Protein AF-A0A9D6CVP5-F1 (afdb_monomer)

Mean predicted aligned error: 8.46 Å

Radius of gyration: 24.91 Å; Cα contacts (8 Å, |Δi|>4): 293; chains: 1; bounding box: 78×54×78 Å

Foldseek 3Di:
DDDDDDDPAPFDQDPVSDTDHDPVVVVLVVVVVVVVVVLVVQPPPPPDDDLVSQQVSLVVQLVVLVVVCVVCVLDLVSLLSNLQSLLSHQDDDPVSLVVSLVSNVVNLVDPPVDDDPFDVLLSNLSNCLSHLHPLVSSLVSLVVRLVVVLVVLVVVCVVPVDDCVPPSVLVNLVSQLSSLVSQLSSCVSVLVLVSNVVSLVSNVVSQDDCPDDDPVVNLVNLVSLLVSLLSVLVSCVSVVVLVSSLVSLVVSLLSPPPPPDPDPPVVNVVSLVVSLVSCVVVVDDPLVSVQVVCVSVVHDRDPPPPPPPPPPDD

Nearest PDB structures (foldseek):
  7v6q-assembly2_H  TM=5.396E-01  e=4.593E-02  Homo sapiens
  7v6q-assembly1_D  TM=5.389E-01  e=2.031E-01  Homo sapiens
  8ffv-assembly1_D  TM=7.186E-01  e=2.897E+00  Homo sapiens
  6gkf-assembly4_H  TM=3.635E-01  e=7.845E-01  Homo sapiens
  8ffw-assembly1_D  TM=2.337E-01  e=2.211E+00  Homo sapiens

Sequence (314 aa):
MAGCWVALFAWGPSASGQVRPSAAVLAELEQFEAERGRFRRLLPGEEGVTAEKLEAYQQALAEASAAWVARWPRQEFAWRARLEALAGVGRADPTAVREAVDRAEAIAAVPSGLYFPENLSFLEARALLRHGLDLDRVGRLAEDGLQAELQRLDRVEQTRGGDPSGELGERRRRLRWRAALLQADAAEASGDVPSWLAALRELEGAAPPAGRQDRGTAAAYASAQLELHSRRARALRAQGETDAALEEYRTAVRLRPAFGGKLEPPRNQALLAEARSAWLSTGRSAEDWEAWVAVQRGYPIPAMTSVPMTAAAR

pLDDT: mean 82.39, std 17.09, range [28.38, 98.0]

Secondary structure (DSSP, 8-state):
----S--SS--PPPTTS-----HHHHHHHHHHHHHHHHHHTTSPPSTT--HHHHHHHHHHHHHHHHHHHHH-TT-HHHHHHHHHHHHHSSS--HHHHHHHHHHHHHHHTS------SS-HHHHHHHHHHHTT--HHHHHHHHHHHHHHHHHHHHHHHHHHT--TTSHHHHHHHHHHHHHHHHHHHHHHHHT-HHHHHHHHHHHHHHSPPSSS--HHHHHHHHHHHHHHHHHHHHHHHHTT-HHHHHHHHHHHHHTS--S-S---HHHHHHHHHHHHHHHHHTT--HHHHHHHHHHHTTPPPP------------

Structure (mmCIF, N/CA/C/O backbone):
data_AF-A0A9D6CVP5-F1
#
_entry.id   AF-A0A9D6CVP5-F1
#
loop_
_atom_site.group_PDB
_atom_site.id
_atom_site.type_symbol
_atom_site.label_atom_id
_atom_site.label_alt_id
_atom_site.label_comp_id
_atom_site.label_asym_id
_atom_site.label_entity_id
_atom_site.label_seq_id
_atom_site.pdbx_PDB_ins_code
_atom_site.Cartn_x
_atom_site.Cartn_y
_atom_site.Cartn_z
_atom_site.occupancy
_atom_site.B_iso_or_equiv
_atom_site.auth_seq_id
_atom_site.auth_comp_id
_atom_site.auth_asym_id
_atom_site.auth_atom_id
_atom_site.pdbx_PDB_model_num
ATOM 1 N N . MET A 1 1 ? 9.383 -29.017 -26.812 1.00 37.97 1 MET A N 1
ATOM 2 C CA . MET A 1 1 ? 10.430 -28.804 -25.787 1.00 37.97 1 MET A CA 1
ATOM 3 C C . MET A 1 1 ? 11.793 -28.592 -26.444 1.00 37.97 1 MET A C 1
ATOM 5 O O . MET A 1 1 ? 12.593 -29.511 -26.466 1.00 37.97 1 MET A O 1
ATOM 9 N N . ALA A 1 2 ? 12.025 -27.403 -27.006 1.00 34.19 2 ALA A N 1
ATOM 10 C CA . ALA A 1 2 ? 13.337 -26.815 -27.320 1.00 34.19 2 ALA A CA 1
ATOM 11 C C . ALA A 1 2 ? 13.061 -25.528 -28.110 1.00 34.19 2 ALA A C 1
ATOM 13 O O . ALA A 1 2 ? 12.556 -25.592 -29.226 1.00 34.19 2 ALA A O 1
ATOM 14 N N . GLY A 1 3 ? 13.308 -24.367 -27.508 1.00 28.38 3 GLY A N 1
ATOM 15 C CA . GLY A 1 3 ? 13.033 -23.079 -28.147 1.00 28.38 3 GLY A CA 1
ATOM 16 C C . GLY A 1 3 ? 12.937 -21.947 -27.138 1.00 28.38 3 GLY A C 1
ATOM 17 O O . GLY A 1 3 ? 11.917 -21.278 -27.068 1.00 28.38 3 GLY A O 1
ATOM 18 N N . CYS A 1 4 ? 13.960 -21.784 -26.299 1.00 36.81 4 CYS A N 1
ATOM 19 C CA . CYS A 1 4 ? 14.000 -20.691 -25.332 1.00 36.81 4 CYS A CA 1
ATOM 20 C C . CYS A 1 4 ? 15.444 -20.306 -25.007 1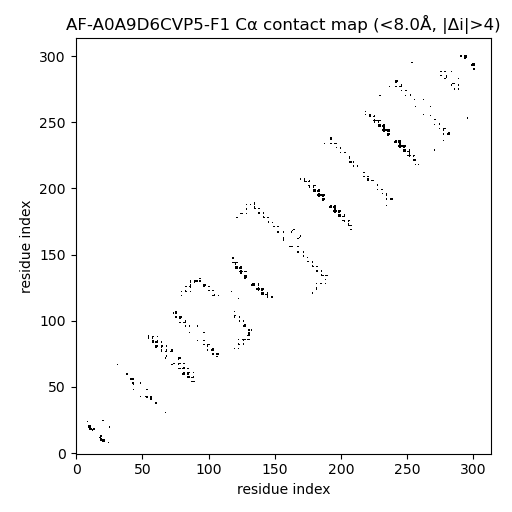.00 36.81 4 CYS A C 1
ATOM 22 O O . CYS A 1 4 ? 15.846 -20.405 -23.861 1.00 36.81 4 CYS A O 1
ATOM 24 N N . TRP A 1 5 ? 16.241 -19.908 -26.003 1.00 33.81 5 TRP A N 1
ATOM 25 C CA . TRP A 1 5 ? 17.551 -19.306 -25.739 1.00 33.81 5 TRP A CA 1
ATOM 26 C C . TRP A 1 5 ? 17.886 -18.230 -26.783 1.00 33.81 5 TRP A C 1
ATOM 28 O O . TRP A 1 5 ? 17.941 -18.500 -27.977 1.00 33.81 5 TRP A O 1
ATOM 38 N N . VAL A 1 6 ? 18.120 -17.015 -26.271 1.00 37.16 6 VAL A N 1
ATOM 39 C CA . VAL A 1 6 ? 18.753 -15.844 -26.911 1.00 37.16 6 VAL A CA 1
ATOM 40 C C . VAL A 1 6 ? 17.935 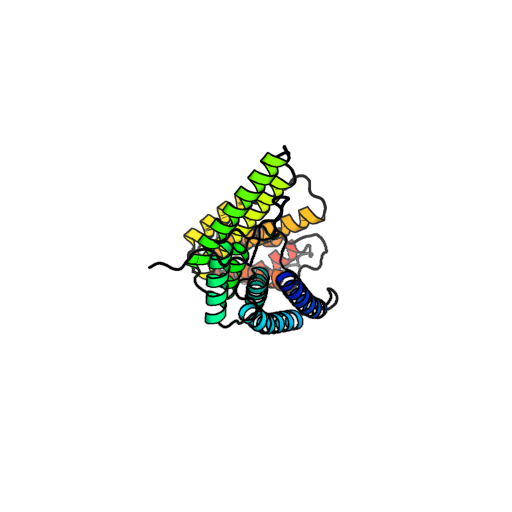-15.100 -27.980 1.00 37.16 6 VAL A C 1
ATOM 42 O O . VAL A 1 6 ? 18.196 -15.164 -29.174 1.00 37.16 6 VAL A O 1
ATOM 45 N N . ALA A 1 7 ? 16.999 -14.271 -27.514 1.00 35.91 7 ALA A N 1
ATOM 46 C CA . ALA A 1 7 ? 16.604 -13.048 -28.218 1.00 35.91 7 ALA A CA 1
ATOM 47 C C . ALA A 1 7 ? 16.354 -11.903 -27.216 1.00 35.91 7 ALA A C 1
ATOM 49 O O . ALA A 1 7 ? 15.351 -11.193 -27.281 1.00 35.91 7 ALA A O 1
ATOM 50 N N . LEU A 1 8 ? 17.277 -11.718 -26.269 1.00 45.75 8 LEU A N 1
ATOM 51 C CA . LEU A 1 8 ? 17.607 -10.357 -25.852 1.00 45.75 8 LEU A CA 1
ATOM 52 C C . LEU A 1 8 ? 18.214 -9.704 -27.095 1.00 45.75 8 LEU A C 1
ATOM 54 O O . LEU A 1 8 ? 18.977 -10.373 -27.786 1.00 45.75 8 LEU A O 1
ATOM 58 N N . PHE A 1 9 ? 17.744 -8.502 -27.432 1.00 49.69 9 PHE A N 1
ATOM 59 C CA . PHE A 1 9 ? 18.202 -7.590 -28.489 1.00 49.69 9 PHE A CA 1
ATOM 60 C C . PHE A 1 9 ? 19.542 -7.967 -29.150 1.00 49.69 9 PHE A C 1
ATOM 62 O O . PHE A 1 9 ? 20.463 -8.368 -28.459 1.00 49.69 9 PHE A O 1
ATOM 69 N N . ALA A 1 10 ? 19.702 -7.786 -30.466 1.00 38.56 10 ALA A N 1
ATOM 70 C CA . ALA A 1 10 ? 20.960 -8.059 -31.176 1.00 38.56 10 ALA A CA 1
ATOM 71 C C . ALA A 1 10 ? 22.155 -7.307 -30.539 1.00 38.56 10 ALA A C 1
ATOM 73 O O . ALA A 1 10 ? 22.428 -6.150 -30.850 1.00 38.56 10 ALA A O 1
ATOM 74 N N . TRP A 1 11 ? 22.813 -7.963 -29.587 1.00 47.31 11 TRP A N 1
ATOM 75 C CA . TRP A 1 11 ? 23.872 -7.461 -28.722 1.00 47.31 11 TRP A CA 1
ATOM 76 C C . TRP A 1 11 ? 25.142 -8.144 -29.212 1.00 47.31 11 TRP A C 1
ATOM 78 O O . TRP A 1 11 ? 25.514 -9.221 -28.755 1.00 47.31 11 TRP A O 1
ATOM 88 N N . GLY A 1 12 ? 25.751 -7.566 -30.246 1.00 44.34 12 GLY A N 1
ATOM 89 C CA . GLY A 1 12 ? 27.039 -8.033 -30.744 1.00 44.34 12 GLY A CA 1
ATOM 90 C C . GLY A 1 12 ? 28.145 -7.674 -29.744 1.00 44.34 12 GLY A C 1
ATOM 91 O O . GLY A 1 12 ? 28.152 -6.542 -29.247 1.00 44.34 12 GLY A O 1
ATOM 92 N N . PRO A 1 13 ? 29.082 -8.585 -29.429 1.00 41.41 13 PRO A N 1
ATOM 93 C CA . PRO A 1 13 ? 30.225 -8.247 -28.592 1.00 41.41 13 PRO A CA 1
ATOM 94 C C . PRO A 1 13 ? 31.064 -7.159 -29.276 1.00 41.41 13 PRO A C 1
ATOM 96 O O . PRO A 1 13 ? 31.420 -7.283 -30.448 1.00 41.41 13 PRO A O 1
ATOM 99 N N . SER A 1 14 ? 31.378 -6.083 -28.550 1.00 51.81 14 SER A N 1
ATOM 100 C CA . SER A 1 14 ? 32.364 -5.095 -28.997 1.00 51.81 14 SER A CA 1
ATOM 101 C C . SER A 1 14 ? 33.761 -5.484 -28.509 1.00 51.81 14 SER A C 1
ATOM 103 O O . SER A 1 14 ? 33.911 -6.179 -27.502 1.00 51.81 14 SER A O 1
ATOM 105 N N . ALA A 1 15 ? 34.796 -4.996 -29.195 1.00 53.62 15 ALA A N 1
ATOM 106 C CA . ALA A 1 15 ? 36.197 -5.263 -28.864 1.00 53.62 15 ALA A CA 1
ATOM 107 C C . ALA A 1 15 ? 36.622 -4.792 -27.454 1.00 53.62 15 ALA A C 1
ATOM 109 O O . ALA A 1 15 ? 37.674 -5.203 -26.976 1.00 53.62 15 ALA A O 1
ATOM 110 N N . SER A 1 16 ? 35.823 -3.962 -26.770 1.00 63.41 16 SER A N 1
ATOM 111 C CA . SER A 1 16 ? 36.080 -3.520 -25.391 1.00 63.41 16 SER A CA 1
ATOM 112 C C . SER A 1 16 ? 35.315 -4.318 -24.328 1.00 63.41 16 SER A C 1
ATOM 114 O O . SER A 1 16 ? 35.346 -3.950 -23.156 1.00 63.41 16 SER A O 1
ATOM 116 N N . GLY A 1 17 ? 34.565 -5.358 -24.711 1.00 62.56 17 GLY A N 1
ATOM 117 C CA . GLY A 1 17 ? 33.670 -6.089 -23.805 1.00 62.56 17 GLY A CA 1
ATOM 118 C C . GLY A 1 17 ? 32.450 -5.278 -23.341 1.00 62.56 17 GLY A C 1
ATOM 119 O O . GLY A 1 17 ? 31.555 -5.827 -22.705 1.00 62.56 17 GLY A O 1
ATOM 120 N N . GLN A 1 18 ? 32.366 -3.989 -23.689 1.00 55.66 18 GLN A N 1
ATOM 121 C CA . GLN A 1 18 ? 31.176 -3.180 -23.454 1.00 55.66 18 GLN A CA 1
ATOM 122 C C . GLN A 1 18 ? 30.164 -3.437 -24.559 1.00 55.66 18 GLN A C 1
ATOM 124 O O . GLN A 1 18 ? 30.406 -3.137 -25.731 1.00 55.66 18 GLN A O 1
ATOM 129 N N . VAL A 1 19 ? 29.011 -3.971 -24.186 1.00 55.75 19 VAL A N 1
ATOM 130 C CA . VAL A 1 19 ? 27.914 -4.141 -25.126 1.00 55.75 19 VAL A CA 1
ATOM 131 C C . VAL A 1 19 ? 27.285 -2.780 -25.414 1.00 55.75 19 VAL A C 1
ATOM 133 O O . VAL A 1 19 ? 26.916 -2.055 -24.491 1.00 55.75 19 VAL A O 1
ATOM 136 N N . ARG A 1 20 ? 27.192 -2.415 -26.697 1.00 73.12 20 ARG A N 1
ATOM 137 C CA . ARG A 1 20 ? 26.512 -1.193 -27.143 1.00 73.12 20 ARG A CA 1
ATOM 138 C C . ARG A 1 20 ? 25.163 -1.556 -27.771 1.00 73.12 20 ARG A C 1
ATOM 140 O O . ARG A 1 20 ? 25.122 -2.509 -28.550 1.00 73.12 20 ARG A O 1
ATOM 147 N N . PRO A 1 21 ? 24.081 -0.812 -27.481 1.00 75.06 21 PRO A N 1
ATOM 148 C CA . PRO A 1 21 ? 22.806 -1.010 -28.162 1.00 75.06 21 PRO A CA 1
ATOM 149 C C . PRO A 1 21 ? 22.960 -0.761 -29.668 1.00 75.06 21 PRO A C 1
ATOM 151 O O . PRO A 1 21 ? 23.749 0.091 -30.083 1.00 75.06 21 PRO A O 1
ATOM 154 N N . SER A 1 22 ? 22.199 -1.480 -30.495 1.00 81.50 22 SER A N 1
ATOM 155 C CA . SER A 1 22 ? 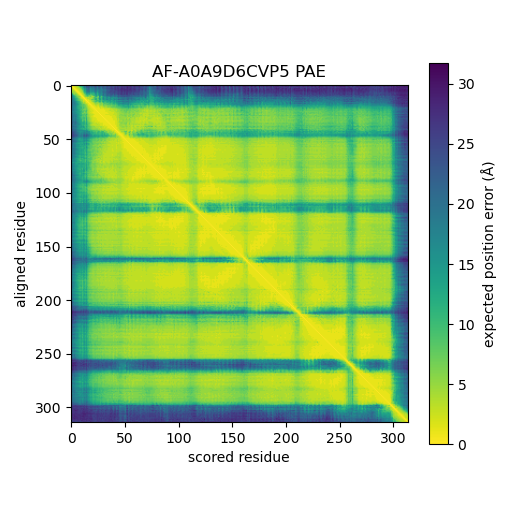22.155 -1.196 -31.932 1.00 81.50 22 SER A CA 1
ATOM 156 C C . SER A 1 22 ? 21.456 0.143 -32.203 1.00 81.50 22 SER A C 1
ATOM 158 O O . SER A 1 22 ? 20.638 0.603 -31.404 1.00 81.50 22 SER A O 1
ATOM 160 N N . ALA A 1 23 ? 21.734 0.760 -33.356 1.00 83.56 23 ALA A N 1
ATOM 161 C CA . ALA A 1 23 ? 21.091 2.018 -33.754 1.00 83.56 23 ALA A CA 1
ATOM 162 C C . ALA A 1 23 ? 19.552 1.918 -33.785 1.00 83.56 23 ALA A C 1
ATOM 164 O O . ALA A 1 23 ? 18.869 2.870 -33.427 1.00 83.56 23 ALA A O 1
ATOM 165 N N . ALA A 1 24 ? 19.007 0.749 -34.143 1.00 79.12 24 ALA A N 1
ATOM 166 C CA . ALA A 1 24 ? 17.567 0.496 -34.117 1.00 79.12 24 ALA A CA 1
ATOM 167 C C . ALA A 1 24 ? 16.992 0.533 -32.690 1.00 79.12 24 ALA A C 1
ATOM 169 O O . ALA A 1 24 ? 15.956 1.149 -32.463 1.00 79.12 24 ALA A O 1
ATOM 170 N N . VAL A 1 25 ? 17.692 -0.062 -31.716 1.00 75.25 25 VAL A N 1
ATOM 171 C CA . VAL A 1 25 ? 17.279 -0.030 -30.302 1.00 75.25 25 VAL A CA 1
ATOM 172 C C . VAL A 1 25 ? 17.331 1.391 -29.749 1.00 75.25 25 VAL A C 1
ATOM 174 O O . VAL A 1 25 ? 16.429 1.795 -29.022 1.00 75.25 25 VAL A O 1
ATOM 177 N N . LEU A 1 26 ? 18.356 2.167 -30.114 1.00 80.38 26 LEU A N 1
ATOM 178 C CA . LEU A 1 26 ? 18.444 3.575 -29.721 1.00 80.38 26 LEU A CA 1
ATOM 179 C C . LEU A 1 26 ? 17.287 4.398 -30.302 1.00 80.38 26 LEU A C 1
ATOM 181 O O . LEU A 1 26 ? 16.654 5.139 -29.558 1.00 80.38 26 LEU A O 1
ATOM 185 N N . ALA A 1 27 ? 16.949 4.211 -31.581 1.00 84.50 27 ALA A N 1
ATOM 186 C CA . ALA A 1 27 ? 15.825 4.904 -32.213 1.00 84.50 27 ALA A CA 1
ATOM 187 C C . ALA A 1 27 ? 14.468 4.544 -31.573 1.00 84.50 27 ALA A C 1
ATOM 189 O O . ALA A 1 27 ? 13.619 5.414 -31.377 1.00 84.50 27 ALA A O 1
ATOM 190 N N . GLU A 1 28 ? 14.258 3.276 -31.203 1.00 80.00 28 GLU A N 1
ATOM 191 C CA . GLU A 1 28 ? 13.057 2.858 -30.468 1.00 80.00 28 GLU A CA 1
ATOM 192 C C . GLU A 1 28 ? 12.973 3.498 -29.077 1.00 80.00 28 GLU A C 1
ATOM 194 O O . GLU A 1 28 ? 11.899 3.955 -28.681 1.00 80.00 28 GLU A O 1
ATOM 199 N N . LEU A 1 29 ? 14.094 3.570 -28.352 1.00 78.38 29 LEU A N 1
ATOM 200 C CA . LEU A 1 29 ? 14.164 4.228 -27.045 1.00 78.38 29 LEU A CA 1
ATOM 201 C C . LEU A 1 29 ? 13.901 5.734 -27.155 1.00 78.38 29 LEU A C 1
ATOM 203 O O . LEU A 1 29 ? 13.145 6.276 -26.353 1.00 78.38 29 LEU A O 1
ATOM 207 N N . GLU A 1 30 ? 14.463 6.406 -28.160 1.00 85.69 30 GLU A N 1
ATOM 208 C CA . GLU A 1 30 ? 14.202 7.825 -28.425 1.00 85.69 30 GLU A CA 1
ATOM 209 C C . GLU A 1 30 ? 12.723 8.084 -28.723 1.00 85.69 30 GLU A C 1
ATOM 211 O O . GLU A 1 30 ? 12.141 9.038 -28.200 1.00 85.69 30 GLU A O 1
ATOM 216 N N . GLN A 1 31 ? 12.084 7.214 -29.512 1.00 86.31 31 GLN A N 1
ATOM 217 C CA . GLN A 1 31 ? 10.653 7.322 -29.775 1.00 86.31 31 GLN A CA 1
ATOM 218 C C . GLN A 1 31 ? 9.820 7.122 -28.503 1.00 86.31 31 GLN A C 1
ATOM 220 O O . GLN A 1 31 ? 8.912 7.915 -28.240 1.00 86.31 31 GLN A O 1
ATOM 225 N N . PHE A 1 32 ? 10.127 6.096 -27.707 1.00 81.25 32 PHE A N 1
ATOM 226 C CA . PHE A 1 32 ? 9.450 5.863 -26.434 1.00 81.25 32 PHE A CA 1
ATOM 227 C C . PHE A 1 32 ? 9.595 7.070 -25.494 1.00 81.25 32 PHE A C 1
ATOM 229 O O . PHE A 1 32 ? 8.610 7.549 -24.934 1.00 81.25 32 PHE A O 1
ATOM 236 N N . GLU A 1 33 ? 10.802 7.622 -25.366 1.00 82.62 33 GLU A N 1
ATOM 237 C CA . GLU A 1 33 ? 11.062 8.802 -24.539 1.00 82.62 33 GLU A CA 1
ATOM 238 C C . GLU A 1 33 ? 10.335 10.051 -25.048 1.00 82.62 33 GLU A C 1
ATOM 240 O O . GLU A 1 33 ? 9.822 10.840 -24.250 1.00 82.62 33 GLU A O 1
ATOM 245 N N . ALA A 1 34 ? 10.212 10.219 -26.366 1.00 87.31 34 ALA A N 1
ATOM 246 C CA . ALA A 1 34 ? 9.428 11.300 -26.951 1.00 87.31 34 ALA A CA 1
ATOM 247 C C . ALA A 1 34 ? 7.931 11.173 -26.616 1.00 87.31 34 ALA A C 1
ATOM 249 O O . ALA A 1 34 ? 7.288 12.173 -26.277 1.00 87.31 34 ALA A O 1
ATOM 250 N N . GLU A 1 35 ? 7.369 9.962 -26.674 1.00 84.56 35 GLU A N 1
ATOM 251 C CA . GLU A 1 35 ? 5.974 9.691 -26.303 1.00 84.56 35 GLU A CA 1
ATOM 252 C C . GLU A 1 35 ? 5.742 9.875 -24.798 1.00 84.56 35 GLU A C 1
ATOM 254 O O . GLU A 1 35 ? 4.815 10.583 -24.391 1.00 84.56 35 GLU A O 1
ATOM 259 N N . ARG A 1 36 ? 6.645 9.357 -23.961 1.00 79.62 36 ARG A N 1
ATOM 260 C CA . ARG A 1 36 ? 6.624 9.569 -22.510 1.00 79.62 36 ARG A CA 1
ATOM 261 C C . ARG A 1 36 ? 6.726 11.050 -22.153 1.00 79.62 36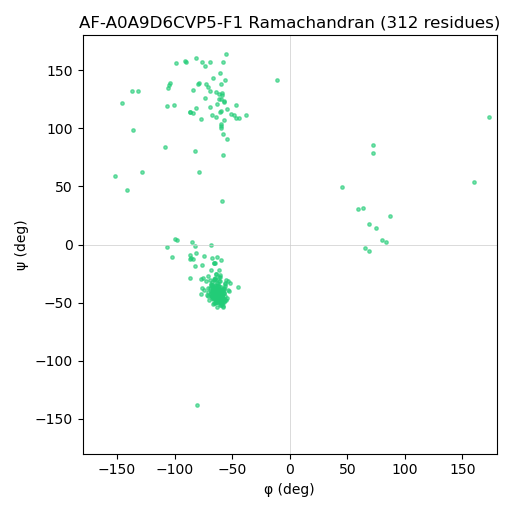 ARG A C 1
ATOM 263 O O . ARG A 1 36 ? 5.989 11.538 -21.298 1.00 79.62 36 ARG A O 1
ATOM 270 N N . GLY A 1 37 ? 7.600 11.792 -22.830 1.00 84.69 37 GLY A N 1
ATOM 271 C CA . GLY A 1 37 ? 7.754 13.235 -22.660 1.00 84.69 37 GLY A CA 1
ATOM 272 C C . GLY A 1 37 ? 6.492 14.018 -23.030 1.00 84.69 37 GLY A C 1
ATOM 273 O O . GLY A 1 37 ? 6.177 15.012 -22.374 1.00 84.69 37 GLY A O 1
ATOM 274 N N . ARG A 1 38 ? 5.725 13.565 -24.034 1.00 87.31 38 ARG A N 1
ATOM 275 C CA . ARG A 1 38 ? 4.399 14.133 -24.342 1.00 87.31 38 ARG A CA 1
ATOM 276 C C . ARG A 1 38 ? 3.425 13.917 -23.187 1.00 87.31 38 ARG A C 1
ATOM 278 O O . ARG A 1 38 ? 2.804 14.889 -22.773 1.00 87.31 38 ARG A O 1
ATOM 285 N N . PHE A 1 39 ? 3.361 12.712 -22.623 1.00 83.31 39 PHE A N 1
ATOM 286 C CA . PHE A 1 39 ? 2.497 12.419 -21.474 1.00 83.31 39 PHE A CA 1
ATOM 287 C C . PHE A 1 39 ? 2.902 13.169 -20.210 1.00 83.31 39 PHE A C 1
ATOM 289 O O . PHE A 1 39 ? 2.049 13.716 -19.522 1.00 83.31 39 PHE A O 1
ATOM 296 N N . ARG A 1 40 ? 4.202 13.296 -19.934 1.00 82.62 40 ARG A N 1
ATOM 297 C CA . ARG A 1 40 ? 4.682 14.043 -18.765 1.00 82.62 40 ARG A CA 1
ATOM 298 C C . ARG A 1 40 ? 4.259 15.515 -18.792 1.00 82.62 40 ARG A C 1
ATOM 300 O O . ARG A 1 40 ? 4.096 16.109 -17.737 1.00 82.62 40 ARG A O 1
ATOM 307 N N . ARG A 1 41 ? 4.050 16.098 -19.978 1.00 85.06 41 ARG A N 1
ATOM 308 C CA . ARG A 1 41 ? 3.497 17.457 -20.131 1.00 85.06 41 ARG A CA 1
ATOM 309 C C . ARG A 1 41 ? 1.987 17.539 -19.892 1.00 85.06 41 ARG A C 1
ATOM 311 O O . ARG A 1 41 ? 1.487 18.635 -19.678 1.00 85.06 41 ARG A O 1
ATOM 318 N N . LEU A 1 42 ? 1.280 16.409 -19.944 1.00 81.00 42 LEU A N 1
ATOM 319 C CA . LEU A 1 42 ? -0.140 16.304 -19.599 1.00 81.00 42 LEU A CA 1
ATOM 320 C C . LEU A 1 42 ? -0.363 16.081 -18.101 1.00 81.00 42 LEU A C 1
ATOM 322 O O . LEU A 1 42 ? -1.503 16.189 -17.654 1.00 81.00 42 LEU A O 1
ATOM 326 N N . LEU A 1 43 ? 0.691 15.777 -17.328 1.00 81.12 43 LEU A N 1
ATOM 327 C CA . LEU A 1 43 ? 0.583 15.753 -15.873 1.00 81.12 43 LEU A CA 1
ATOM 328 C C . LEU A 1 43 ? 0.087 17.126 -15.417 1.00 81.12 43 LEU A C 1
ATOM 330 O O . LEU A 1 43 ? 0.735 18.131 -15.730 1.00 81.12 43 LEU A O 1
ATOM 334 N N . PRO A 1 44 ? -1.041 17.195 -14.695 1.00 76.44 44 PRO A N 1
ATOM 335 C CA . PRO A 1 44 ? -1.465 18.456 -14.121 1.00 76.44 44 PRO A CA 1
ATOM 336 C C . PRO A 1 44 ? -0.344 18.945 -13.193 1.00 76.44 44 PRO A C 1
ATOM 338 O O . PRO A 1 44 ? 0.175 18.179 -12.379 1.00 76.44 44 PRO A O 1
ATOM 341 N N . GLY A 1 45 ? 0.081 20.199 -13.374 1.00 81.19 45 GLY A N 1
ATOM 342 C CA . GLY A 1 45 ? 1.060 20.823 -12.484 1.00 81.19 45 GLY A CA 1
ATOM 343 C C . GLY A 1 45 ? 0.554 20.818 -11.040 1.00 81.19 45 GLY A C 1
ATOM 344 O O . GLY A 1 45 ? -0.651 20.737 -10.821 1.00 81.19 45 GLY A O 1
ATOM 345 N N . GLU A 1 46 ? 1.463 20.912 -10.065 1.00 71.75 46 GLU A N 1
ATOM 346 C CA . GLU A 1 46 ? 1.129 20.807 -8.631 1.00 71.75 46 GLU A CA 1
ATOM 347 C C . GLU A 1 46 ? 0.015 21.781 -8.200 1.00 71.75 46 GLU A C 1
ATOM 349 O O . GLU A 1 46 ? -0.809 21.458 -7.342 1.00 71.75 46 GLU A O 1
ATOM 354 N N . GLU A 1 47 ? -0.077 22.947 -8.845 1.00 76.62 47 GLU A N 1
ATOM 355 C CA . GLU A 1 47 ? -1.179 23.888 -8.662 1.00 76.62 47 GLU A CA 1
ATOM 356 C C . GLU A 1 47 ? -2.444 23.434 -9.415 1.00 76.62 47 GLU A C 1
ATOM 358 O O . GLU A 1 47 ? -2.554 23.528 -10.638 1.00 76.62 47 GLU A O 1
ATOM 363 N N . GLY A 1 48 ? -3.449 22.976 -8.664 1.00 76.81 48 GLY A N 1
ATOM 364 C CA . GLY A 1 48 ? -4.782 22.690 -9.204 1.00 76.81 48 GLY A CA 1
ATOM 365 C C . GLY A 1 48 ? -4.967 21.285 -9.784 1.00 76.81 48 GLY A C 1
ATOM 366 O O . GLY A 1 48 ? -5.862 21.094 -10.624 1.00 76.81 48 GLY A O 1
ATOM 367 N N . VAL A 1 49 ? -4.164 20.306 -9.341 1.00 83.94 49 VAL A N 1
ATOM 368 C CA . VAL A 1 49 ? -4.475 18.877 -9.506 1.00 83.94 49 VAL A CA 1
ATOM 369 C C . VAL A 1 49 ? -5.737 18.559 -8.706 1.00 83.94 49 VAL A C 1
ATOM 371 O O . VAL A 1 49 ? -5.725 18.554 -7.479 1.00 83.94 49 VAL A O 1
ATOM 374 N N . THR A 1 50 ? -6.842 18.294 -9.396 1.00 87.31 50 THR A N 1
ATOM 375 C CA . THR A 1 50 ? -8.030 17.696 -8.776 1.00 87.31 50 THR A CA 1
ATOM 376 C C . THR A 1 50 ? -7.941 16.175 -8.886 1.00 87.31 50 THR A C 1
ATOM 378 O O . THR A 1 50 ? -7.255 15.657 -9.772 1.00 87.31 50 THR A O 1
ATOM 381 N N . ALA A 1 51 ? -8.659 15.449 -8.023 1.00 85.88 51 ALA A N 1
ATOM 382 C CA . ALA A 1 51 ? -8.774 13.992 -8.136 1.00 85.88 51 ALA A CA 1
ATOM 383 C C . ALA A 1 51 ? -9.255 13.569 -9.538 1.00 85.88 51 ALA A C 1
ATOM 385 O O . ALA A 1 51 ? -8.706 12.642 -10.121 1.00 85.88 51 ALA A O 1
ATOM 386 N N . GLU A 1 52 ? -10.194 14.323 -10.115 1.00 88.62 52 GLU A N 1
ATOM 387 C CA . GLU A 1 52 ? -10.714 14.117 -11.470 1.00 88.62 52 GLU A CA 1
ATOM 388 C C . GLU A 1 52 ? -9.640 14.286 -12.557 1.00 88.62 52 GLU A C 1
ATOM 390 O O . GLU A 1 52 ? -9.511 13.433 -13.431 1.00 88.62 52 GLU A O 1
ATOM 395 N N . LYS A 1 53 ? -8.816 15.344 -12.496 1.00 88.75 53 LYS A N 1
ATOM 396 C CA . LYS A 1 53 ? -7.713 15.536 -13.457 1.00 88.75 53 LYS A CA 1
ATOM 397 C C . LYS A 1 53 ? -6.669 14.433 -13.344 1.00 88.75 53 LYS A C 1
ATOM 399 O O . LYS A 1 53 ? -6.126 14.000 -14.358 1.00 88.75 53 LYS A O 1
ATOM 404 N N . LEU A 1 54 ? -6.370 14.003 -12.118 1.00 88.38 54 LEU A N 1
ATOM 405 C CA . LEU A 1 54 ? -5.444 12.903 -11.889 1.00 88.38 54 LEU A CA 1
ATOM 406 C C . LEU A 1 54 ? -6.005 11.599 -12.465 1.00 88.38 54 LEU A C 1
ATOM 408 O O . LEU A 1 54 ? -5.283 10.896 -13.160 1.00 88.38 54 LEU A O 1
ATOM 412 N N . GLU A 1 55 ? -7.284 11.303 -12.242 1.00 89.44 55 GLU A N 1
ATOM 413 C CA . GLU A 1 55 ? -7.938 10.115 -12.795 1.00 89.44 55 GLU A CA 1
ATOM 414 C C . GLU A 1 55 ? -7.981 10.142 -14.329 1.00 89.44 55 GLU A C 1
ATOM 416 O O . GLU A 1 55 ? -7.594 9.162 -14.965 1.00 89.44 55 GLU A O 1
ATOM 421 N N . ALA A 1 56 ? -8.324 11.282 -14.936 1.00 90.25 56 ALA A N 1
ATOM 422 C CA . ALA A 1 56 ? -8.286 11.459 -16.388 1.00 90.25 56 ALA A CA 1
ATOM 423 C C . ALA A 1 56 ? -6.873 11.253 -16.964 1.00 90.25 56 ALA A C 1
ATOM 425 O O . ALA A 1 56 ? -6.709 10.602 -17.997 1.00 90.25 56 ALA A O 1
ATOM 426 N N . TYR A 1 57 ? -5.840 11.758 -16.281 1.00 90.94 57 TYR A N 1
ATOM 427 C CA . TYR A 1 57 ? -4.448 11.519 -16.661 1.00 90.94 57 TYR A CA 1
ATOM 428 C C . TYR A 1 57 ? -4.089 10.027 -16.601 1.00 90.94 57 TYR A C 1
ATOM 430 O O . TYR A 1 57 ? -3.502 9.503 -17.548 1.00 90.94 57 TYR A O 1
ATOM 438 N N . GLN A 1 58 ? -4.453 9.334 -15.517 1.00 90.88 58 GLN A N 1
ATOM 439 C CA . GLN A 1 58 ? -4.157 7.907 -15.361 1.00 90.88 58 GLN A CA 1
ATOM 440 C C . GLN A 1 58 ? -4.884 7.063 -16.411 1.00 90.88 58 GLN A C 1
ATOM 442 O O . GLN A 1 58 ? -4.291 6.137 -16.961 1.00 90.88 58 GLN A O 1
ATOM 447 N N . GLN A 1 59 ? -6.126 7.419 -16.750 1.00 92.94 59 GLN A N 1
ATOM 448 C CA . GLN A 1 59 ? -6.890 6.764 -17.809 1.00 92.94 59 GLN A CA 1
ATOM 449 C C . GLN A 1 59 ? -6.208 6.931 -19.174 1.00 92.94 59 GLN A C 1
ATOM 451 O O . GLN A 1 59 ? -5.967 5.945 -19.872 1.00 92.94 59 GLN A O 1
ATOM 456 N N . ALA A 1 60 ? -5.811 8.157 -19.523 1.00 91.94 60 ALA A N 1
ATOM 457 C CA . ALA A 1 60 ? -5.099 8.427 -20.770 1.00 91.94 60 ALA A CA 1
ATOM 458 C C . ALA A 1 60 ? -3.744 7.696 -20.832 1.00 91.94 60 ALA A C 1
ATOM 460 O O . ALA A 1 60 ? -3.362 7.164 -21.877 1.00 91.94 60 ALA A O 1
ATOM 461 N N . LEU A 1 61 ? -3.016 7.634 -19.711 1.00 92.19 61 LEU A N 1
ATOM 462 C CA . LEU A 1 61 ? -1.760 6.891 -19.626 1.00 92.19 61 LEU A CA 1
ATOM 463 C C . LEU A 1 61 ? -1.995 5.379 -19.749 1.00 92.19 61 LEU A C 1
ATOM 465 O O . LEU A 1 61 ? -1.193 4.689 -20.379 1.00 92.19 61 LEU A O 1
ATOM 469 N N . ALA A 1 62 ? -3.088 4.851 -19.195 1.00 94.19 62 ALA A N 1
ATOM 470 C CA . ALA A 1 62 ? -3.447 3.446 -19.334 1.00 94.19 62 ALA A CA 1
ATOM 471 C C . ALA A 1 62 ? -3.704 3.111 -20.811 1.00 94.19 62 ALA A C 1
ATOM 473 O O . ALA A 1 62 ? -3.143 2.144 -21.323 1.00 94.19 62 ALA A O 1
ATOM 474 N N . GLU A 1 63 ? -4.468 3.932 -21.525 1.00 93.62 63 GLU A N 1
ATOM 475 C CA . GLU A 1 63 ? -4.731 3.748 -22.958 1.00 93.62 63 GLU A CA 1
ATOM 476 C C . GLU A 1 63 ? -3.451 3.812 -23.803 1.00 93.62 63 GLU A C 1
ATOM 478 O O . GLU A 1 63 ? -3.190 2.913 -24.603 1.00 93.62 63 GLU A O 1
ATOM 483 N N . ALA A 1 64 ? -2.598 4.816 -23.589 1.00 93.44 64 ALA A N 1
ATOM 484 C CA . ALA A 1 64 ? -1.346 4.934 -24.336 1.00 93.44 64 ALA A CA 1
ATOM 485 C C . ALA A 1 64 ? -0.359 3.804 -24.029 1.00 93.44 64 ALA A C 1
ATOM 487 O O . ALA A 1 64 ? 0.237 3.229 -24.939 1.00 93.44 64 ALA A O 1
ATOM 488 N N . SER A 1 65 ? -0.220 3.435 -22.755 1.00 95.25 65 SER A N 1
ATOM 489 C CA . SER A 1 65 ? 0.668 2.343 -22.357 1.00 95.25 65 SER A CA 1
ATOM 490 C C . SER A 1 65 ? 0.226 0.988 -22.912 1.00 95.25 65 SER A C 1
ATOM 492 O O . SER A 1 65 ? 1.087 0.142 -23.138 1.00 95.25 65 SER A O 1
ATOM 494 N N . ALA A 1 66 ? -1.062 0.784 -23.220 1.00 95.62 66 ALA A N 1
ATOM 495 C CA . ALA A 1 66 ? -1.522 -0.404 -23.944 1.00 95.62 66 ALA A CA 1
ATOM 496 C C . ALA A 1 66 ? -0.916 -0.482 -25.361 1.00 95.62 66 ALA A C 1
ATOM 498 O O . ALA A 1 66 ? -0.431 -1.536 -25.776 1.00 95.62 66 ALA A O 1
ATOM 499 N N . ALA A 1 67 ? -0.861 0.643 -26.082 1.00 93.81 67 ALA A N 1
ATOM 500 C CA . ALA A 1 67 ? -0.183 0.712 -27.377 1.00 93.81 67 ALA A CA 1
ATOM 501 C C . ALA A 1 67 ? 1.338 0.513 -27.236 1.00 93.81 67 ALA A C 1
ATOM 503 O O . ALA A 1 67 ? 1.959 -0.147 -28.072 1.00 93.81 67 ALA A O 1
ATOM 504 N N . TRP A 1 68 ? 1.937 1.030 -26.159 1.00 93.50 68 TRP A N 1
ATOM 505 C CA . TRP A 1 68 ? 3.366 0.863 -25.886 1.00 93.50 68 TRP A CA 1
ATOM 506 C C . TRP A 1 68 ? 3.749 -0.590 -25.647 1.00 93.50 68 TRP A C 1
ATOM 508 O O . TRP A 1 68 ? 4.712 -1.054 -26.247 1.00 93.50 68 TRP A O 1
ATOM 518 N N . VAL A 1 69 ? 3.009 -1.329 -24.817 1.00 95.00 69 VAL A N 1
ATOM 519 C CA . VAL A 1 69 ? 3.325 -2.744 -24.559 1.00 95.00 69 VAL A CA 1
ATOM 520 C C . VAL A 1 69 ? 3.075 -3.628 -25.779 1.00 95.00 69 VAL A C 1
ATOM 522 O O . VAL A 1 69 ? 3.810 -4.589 -25.987 1.00 95.00 69 VAL A O 1
ATOM 525 N N . ALA A 1 70 ? 2.110 -3.276 -26.634 1.00 94.19 70 ALA A N 1
ATOM 526 C CA . ALA A 1 70 ? 1.908 -3.962 -27.908 1.00 94.19 70 ALA A CA 1
ATOM 527 C C . ALA A 1 70 ? 3.089 -3.739 -28.866 1.00 94.19 70 ALA A C 1
ATOM 529 O O . ALA A 1 70 ? 3.542 -4.668 -29.537 1.00 94.19 70 ALA A O 1
ATOM 530 N N . ARG A 1 71 ? 3.612 -2.509 -28.913 1.00 93.06 71 ARG A N 1
ATOM 531 C CA . ARG A 1 71 ? 4.741 -2.139 -29.771 1.00 93.06 71 ARG A CA 1
ATOM 532 C C . ARG A 1 71 ? 6.087 -2.635 -29.244 1.00 93.06 71 ARG A C 1
ATOM 534 O O . ARG A 1 71 ? 6.940 -3.043 -30.027 1.00 93.06 71 ARG A O 1
ATOM 541 N N . TRP A 1 72 ? 6.273 -2.606 -27.930 1.00 90.00 72 TRP A N 1
ATOM 542 C CA . TRP A 1 72 ? 7.528 -2.910 -27.252 1.00 90.00 72 TRP A CA 1
ATOM 543 C C . TRP A 1 72 ? 7.333 -3.951 -26.135 1.00 90.00 72 TRP A C 1
ATOM 545 O O . TRP A 1 72 ? 7.625 -3.680 -24.967 1.00 90.00 72 TRP A O 1
ATOM 555 N N . PRO A 1 73 ? 6.904 -5.183 -26.463 1.00 90.44 73 PRO A N 1
ATOM 556 C CA . PRO A 1 73 ? 6.489 -6.181 -25.472 1.00 90.44 73 PRO A CA 1
ATOM 557 C C . PRO A 1 73 ? 7.624 -6.697 -24.581 1.00 90.44 73 PRO A C 1
ATOM 559 O O . PRO A 1 73 ? 7.361 -7.381 -23.597 1.00 90.44 73 PRO A O 1
ATOM 562 N N . ARG A 1 74 ? 8.883 -6.397 -24.915 1.00 86.00 74 ARG A N 1
ATOM 563 C CA . ARG A 1 74 ? 10.073 -6.778 -24.135 1.00 86.00 74 ARG A CA 1
ATOM 564 C C . ARG A 1 74 ? 10.706 -5.606 -23.385 1.00 86.00 74 ARG A C 1
ATOM 566 O O . ARG A 1 74 ? 11.708 -5.806 -22.709 1.00 86.00 74 ARG A O 1
ATOM 573 N N . GLN A 1 75 ? 10.176 -4.392 -23.539 1.00 84.94 75 GLN A N 1
ATOM 574 C CA . GLN A 1 75 ? 10.723 -3.219 -22.865 1.00 84.94 75 GLN A CA 1
ATOM 575 C C . GLN A 1 75 ? 10.109 -3.097 -21.472 1.00 84.94 75 GLN A C 1
ATOM 577 O O . GLN A 1 75 ? 8.920 -2.812 -21.329 1.00 84.94 75 GLN A O 1
ATOM 582 N N . GLU A 1 76 ? 10.944 -3.257 -20.446 1.00 87.12 76 GLU A N 1
ATOM 583 C CA . GLU A 1 76 ? 10.559 -3.134 -19.035 1.00 87.12 76 GLU A CA 1
ATOM 584 C C . GLU A 1 76 ? 9.848 -1.802 -18.747 1.00 87.12 76 GLU A C 1
ATOM 586 O O . GLU A 1 76 ? 8.822 -1.767 -18.075 1.00 87.12 76 GLU A O 1
ATOM 591 N N . PHE A 1 77 ? 10.323 -0.706 -19.349 1.00 86.44 77 PHE A N 1
ATOM 592 C CA . PHE A 1 77 ? 9.716 0.620 -19.214 1.00 86.44 77 PHE A CA 1
ATOM 593 C C . PHE A 1 77 ? 8.256 0.688 -19.683 1.00 86.44 77 PHE A C 1
ATOM 595 O O . PHE A 1 77 ? 7.456 1.380 -19.052 1.00 86.44 77 PHE A O 1
ATOM 602 N N . ALA A 1 78 ? 7.901 0.003 -20.775 1.00 90.88 78 ALA A N 1
ATOM 603 C CA . ALA A 1 78 ? 6.537 0.024 -21.302 1.00 90.88 78 ALA A CA 1
ATOM 604 C C . ALA A 1 78 ? 5.574 -0.662 -20.324 1.00 90.88 78 ALA A C 1
ATOM 606 O O . ALA A 1 78 ? 4.523 -0.111 -19.992 1.00 90.88 78 ALA A O 1
ATOM 607 N N . TRP A 1 79 ? 5.976 -1.821 -19.795 1.00 93.12 79 TRP A N 1
ATOM 608 C CA . TRP A 1 79 ? 5.198 -2.568 -18.806 1.00 93.12 79 TRP A CA 1
ATOM 609 C C . TRP A 1 79 ? 5.141 -1.874 -17.453 1.00 93.12 79 TRP A C 1
ATOM 611 O O . TRP A 1 79 ? 4.082 -1.829 -16.833 1.00 93.12 79 TRP A O 1
ATOM 621 N N . ARG A 1 80 ? 6.235 -1.238 -17.032 1.00 91.56 80 ARG A N 1
ATOM 622 C CA . ARG A 1 80 ? 6.238 -0.390 -15.844 1.00 91.56 80 ARG A CA 1
ATOM 623 C C . ARG A 1 80 ? 5.228 0.749 -15.966 1.00 91.56 80 ARG A C 1
ATOM 625 O O . ARG A 1 80 ? 4.420 0.937 -15.062 1.00 91.56 80 ARG A O 1
ATOM 632 N N . ALA A 1 81 ? 5.252 1.490 -17.075 1.00 91.88 81 ALA A N 1
ATOM 633 C CA . ALA A 1 81 ? 4.305 2.577 -17.305 1.00 91.88 81 ALA A CA 1
ATOM 634 C C . ALA A 1 81 ? 2.856 2.067 -17.332 1.00 91.88 81 ALA A C 1
ATOM 636 O O . ALA A 1 81 ? 1.967 2.708 -16.776 1.00 91.88 81 ALA A O 1
ATOM 637 N N . ARG A 1 82 ? 2.630 0.885 -17.922 1.00 95.31 82 ARG A N 1
ATOM 638 C CA . ARG A 1 82 ? 1.328 0.211 -17.920 1.00 95.31 82 ARG A CA 1
ATOM 639 C C . ARG A 1 82 ? 0.856 -0.118 -16.504 1.00 95.31 82 ARG A C 1
ATOM 641 O O . ARG A 1 82 ? -0.277 0.210 -16.167 1.00 95.31 82 ARG A O 1
ATOM 648 N N . LEU A 1 83 ? 1.710 -0.709 -15.668 1.00 95.19 83 LEU A N 1
ATOM 649 C CA . LEU A 1 83 ? 1.394 -1.012 -14.268 1.00 95.19 83 LEU A CA 1
ATOM 650 C C . LEU A 1 83 ? 1.146 0.248 -13.437 1.00 95.19 83 LEU A C 1
ATOM 652 O O . LEU A 1 83 ? 0.188 0.290 -12.670 1.00 95.19 83 LEU A O 1
ATOM 656 N N . GLU A 1 84 ? 1.975 1.284 -13.591 1.00 93.19 84 GLU A N 1
ATOM 657 C CA . GLU A 1 84 ? 1.791 2.566 -12.901 1.00 93.19 84 GLU A CA 1
ATOM 658 C C . GLU A 1 84 ? 0.441 3.199 -13.257 1.00 93.19 84 GLU A C 1
ATOM 660 O O . GLU A 1 84 ? -0.283 3.626 -12.357 1.00 93.19 84 GLU A O 1
ATOM 665 N N . ALA A 1 85 ? 0.078 3.190 -14.542 1.00 93.31 85 ALA A N 1
ATOM 666 C CA . ALA A 1 85 ? -1.200 3.706 -15.014 1.00 93.31 85 ALA A CA 1
ATOM 667 C C . ALA A 1 85 ? -2.381 2.897 -14.471 1.00 93.31 85 ALA A C 1
ATOM 669 O O . ALA A 1 85 ? -3.305 3.455 -13.882 1.00 93.31 85 ALA A O 1
ATOM 670 N N . LEU A 1 86 ? -2.330 1.569 -14.608 1.00 95.88 86 LEU A N 1
ATOM 671 C CA . LEU A 1 86 ? -3.388 0.680 -14.133 1.00 95.88 86 LEU A CA 1
ATOM 672 C C . LEU A 1 86 ? -3.569 0.765 -12.614 1.00 95.88 86 LEU A C 1
ATOM 674 O O . LEU A 1 86 ? -4.702 0.771 -12.146 1.00 95.88 86 LEU A O 1
ATOM 678 N N . ALA A 1 87 ? -2.490 0.897 -11.839 1.00 94.19 87 ALA A N 1
ATOM 679 C CA . ALA A 1 87 ? -2.567 1.119 -10.395 1.00 94.19 87 ALA A CA 1
ATOM 680 C C . ALA A 1 87 ? -3.139 2.503 -10.023 1.00 94.19 87 ALA A C 1
ATOM 682 O O . ALA A 1 87 ? -3.605 2.691 -8.899 1.00 94.19 87 ALA A O 1
ATOM 683 N N . GLY A 1 88 ? -3.074 3.480 -10.933 1.00 91.38 88 GLY A N 1
ATOM 684 C CA . GLY A 1 88 ? -3.587 4.835 -10.734 1.00 91.38 88 GLY A CA 1
ATOM 685 C C . GLY A 1 88 ? -5.066 5.013 -11.090 1.00 91.38 88 GLY A C 1
ATOM 686 O O . GLY A 1 88 ? -5.732 5.855 -10.490 1.00 91.38 88 GLY A O 1
ATOM 687 N N . VAL A 1 89 ? -5.591 4.230 -12.036 1.00 93.56 89 VAL A N 1
ATOM 688 C CA . VAL A 1 89 ? -7.001 4.295 -12.459 1.00 93.56 89 VAL A CA 1
ATOM 689 C C . VAL A 1 89 ? -7.917 3.709 -11.376 1.00 93.56 89 VAL A C 1
ATOM 691 O O . VAL A 1 89 ? -7.607 2.683 -10.769 1.00 93.56 89 VAL A O 1
ATOM 694 N N . GLY A 1 90 ? -9.059 4.355 -11.106 1.00 91.88 90 GLY A N 1
ATOM 695 C CA . GLY A 1 90 ? -10.020 3.898 -10.095 1.00 91.88 90 GLY A CA 1
ATOM 696 C C . GLY A 1 90 ? -10.739 2.596 -10.462 1.00 91.88 90 GLY A C 1
ATOM 697 O O . GLY A 1 90 ? -11.029 1.789 -9.583 1.00 91.88 90 GLY A O 1
ATOM 698 N N . ARG A 1 91 ? -11.010 2.376 -11.753 1.00 93.81 91 ARG A N 1
ATOM 699 C CA . ARG A 1 91 ? -11.634 1.159 -12.295 1.00 93.81 91 ARG A CA 1
ATOM 700 C C . ARG A 1 91 ? -10.903 0.706 -13.554 1.00 93.81 91 ARG A C 1
ATOM 702 O O . ARG A 1 91 ? -11.150 1.240 -14.631 1.00 93.81 91 ARG A O 1
ATOM 709 N N . ALA A 1 92 ? -10.007 -0.264 -13.416 1.00 95.44 92 ALA A N 1
ATOM 710 C CA . ALA A 1 92 ? -9.354 -0.899 -14.556 1.00 95.44 92 ALA A CA 1
ATOM 711 C C . ALA A 1 92 ? -10.040 -2.227 -14.902 1.00 95.44 92 ALA A C 1
ATOM 713 O O . ALA A 1 92 ? -10.662 -2.851 -14.044 1.00 95.44 92 ALA A O 1
ATOM 714 N N . ASP A 1 93 ? -9.903 -2.676 -16.152 1.00 96.69 93 ASP A N 1
ATOM 715 C CA . ASP A 1 93 ? -10.280 -4.040 -16.533 1.00 96.69 93 ASP A CA 1
ATOM 716 C C . ASP A 1 93 ? -9.403 -5.054 -15.768 1.00 96.69 93 ASP A C 1
ATOM 718 O O . ASP A 1 93 ? -8.176 -5.029 -15.928 1.00 96.69 93 ASP A O 1
ATOM 722 N N . PRO A 1 94 ? -9.992 -5.963 -14.965 1.00 97.81 94 PRO A N 1
ATOM 723 C CA . PRO A 1 94 ? -9.235 -6.964 -14.222 1.00 97.81 94 PRO A CA 1
ATOM 724 C C . PRO A 1 94 ? -8.333 -7.842 -15.090 1.00 97.81 94 PRO A C 1
ATOM 726 O O . PRO A 1 94 ? -7.264 -8.254 -14.639 1.00 97.81 94 PRO A O 1
ATOM 729 N N . THR A 1 95 ? -8.742 -8.129 -16.330 1.00 97.62 95 THR A N 1
ATOM 730 C CA . THR A 1 95 ? -7.949 -8.953 -17.255 1.00 97.62 95 THR A CA 1
ATOM 731 C C . THR A 1 95 ? -6.666 -8.231 -17.642 1.00 97.62 95 THR A C 1
ATOM 733 O O . THR A 1 95 ? -5.580 -8.795 -17.532 1.00 97.62 95 THR A O 1
ATOM 736 N N . ALA A 1 96 ? -6.781 -6.951 -17.999 1.00 96.75 96 ALA A N 1
ATOM 737 C CA . ALA A 1 96 ? -5.640 -6.106 -18.316 1.00 96.75 96 ALA A CA 1
ATOM 738 C C . ALA A 1 96 ? -4.668 -5.930 -17.137 1.00 96.75 96 ALA A C 1
ATOM 740 O O . ALA A 1 96 ? -3.458 -5.854 -17.356 1.00 96.75 96 ALA A O 1
ATOM 741 N N . VAL A 1 97 ? -5.174 -5.861 -15.898 1.00 98.00 97 VAL A N 1
ATOM 742 C CA . VAL A 1 97 ? -4.328 -5.789 -14.693 1.00 98.00 97 VAL A CA 1
ATOM 743 C C . VAL A 1 97 ? -3.529 -7.077 -14.518 1.00 98.00 97 VAL A C 1
ATOM 745 O O . VAL A 1 97 ? -2.310 -7.007 -14.380 1.00 98.00 97 VAL A O 1
ATOM 748 N N . ARG A 1 98 ? -4.184 -8.244 -14.580 1.00 97.94 98 ARG A N 1
ATOM 749 C CA . ARG A 1 98 ? -3.498 -9.541 -14.458 1.00 97.94 98 ARG A CA 1
ATOM 750 C C . ARG A 1 98 ? -2.464 -9.753 -15.553 1.00 97.94 98 ARG A C 1
ATOM 752 O O . ARG A 1 98 ? -1.332 -10.101 -15.246 1.00 97.94 98 ARG A O 1
ATOM 759 N N . GLU A 1 99 ? -2.819 -9.460 -16.804 1.00 96.75 99 GLU A N 1
ATOM 760 C CA . GLU A 1 99 ? -1.882 -9.572 -17.923 1.00 96.75 99 GLU A CA 1
ATOM 761 C C . GLU A 1 99 ? -0.649 -8.686 -17.711 1.00 96.75 99 GLU A C 1
ATOM 763 O O . GLU A 1 99 ? 0.477 -9.136 -17.920 1.00 96.75 99 GLU A O 1
ATOM 768 N N . ALA A 1 100 ? -0.840 -7.437 -17.271 1.00 96.75 100 ALA A N 1
ATOM 769 C CA . ALA A 1 100 ? 0.273 -6.532 -17.011 1.00 96.75 100 ALA A CA 1
ATOM 770 C C . ALA A 1 100 ? 1.195 -7.044 -15.898 1.00 96.75 100 ALA A C 1
ATOM 772 O O . ALA A 1 100 ? 2.412 -6.936 -16.036 1.00 96.75 100 ALA A O 1
ATOM 773 N N . VAL A 1 101 ? 0.630 -7.622 -14.835 1.00 96.88 101 VAL A N 1
ATOM 774 C CA . VAL A 1 101 ? 1.397 -8.223 -13.736 1.00 96.88 101 VAL A CA 1
ATOM 775 C C . VAL A 1 101 ? 2.164 -9.457 -14.212 1.00 96.88 101 VAL A C 1
ATOM 777 O O . VAL A 1 101 ? 3.377 -9.515 -14.043 1.00 96.88 101 VAL A O 1
ATOM 780 N N . ASP A 1 102 ? 1.499 -10.399 -14.882 1.00 96.12 102 ASP A N 1
ATOM 781 C CA . ASP A 1 102 ? 2.129 -11.633 -15.374 1.00 96.12 102 ASP A CA 1
ATOM 782 C C . ASP A 1 102 ? 3.282 -11.337 -16.346 1.00 96.12 102 ASP A C 1
ATOM 784 O O . ASP A 1 102 ? 4.312 -12.015 -16.363 1.00 96.12 102 ASP A O 1
ATOM 788 N N . ARG A 1 103 ? 3.125 -10.299 -17.174 1.00 94.50 103 ARG A N 1
ATOM 789 C CA . ARG A 1 103 ? 4.155 -9.867 -18.123 1.00 94.50 103 ARG A CA 1
ATOM 790 C C . ARG A 1 103 ? 5.312 -9.150 -17.448 1.00 94.50 103 ARG A C 1
ATOM 792 O O . ARG A 1 103 ? 6.453 -9.368 -17.853 1.00 94.50 103 ARG A O 1
ATOM 799 N N . ALA A 1 104 ? 5.037 -8.316 -16.453 1.00 91.00 104 ALA A N 1
ATOM 800 C CA . ALA A 1 104 ? 6.071 -7.623 -15.702 1.00 91.00 104 ALA A CA 1
ATOM 801 C C . ALA A 1 104 ? 6.932 -8.602 -14.887 1.00 91.00 104 ALA A C 1
ATOM 803 O O . ALA A 1 104 ? 8.157 -8.527 -14.990 1.00 91.00 104 ALA A O 1
ATOM 804 N N . GLU A 1 105 ? 6.333 -9.609 -14.245 1.00 90.69 105 GLU A N 1
ATOM 805 C CA . GLU A 1 105 ? 7.073 -10.682 -13.569 1.00 90.69 105 GLU A CA 1
ATOM 806 C C . GLU A 1 105 ? 7.966 -11.458 -14.552 1.00 90.69 105 GLU A C 1
ATOM 808 O O . GLU A 1 105 ? 9.148 -11.698 -14.290 1.00 90.69 105 GLU A O 1
ATOM 813 N N . ALA A 1 106 ? 7.428 -11.812 -15.727 1.00 90.50 106 ALA A N 1
ATOM 814 C CA . ALA A 1 106 ? 8.191 -12.512 -16.760 1.00 90.50 106 ALA A CA 1
ATOM 815 C C . ALA A 1 106 ? 9.392 -11.692 -17.268 1.00 90.50 106 ALA A C 1
ATOM 817 O O . ALA A 1 106 ? 10.416 -12.265 -17.643 1.00 90.50 106 ALA A O 1
ATOM 818 N N . ILE A 1 107 ? 9.281 -10.360 -17.282 1.00 86.31 107 ILE A N 1
ATOM 819 C CA . ILE A 1 107 ? 10.379 -9.455 -17.642 1.00 86.31 107 ILE A CA 1
ATOM 820 C C . ILE A 1 107 ? 11.373 -9.315 -16.490 1.00 86.31 107 ILE A C 1
ATOM 822 O O . ILE A 1 107 ? 12.574 -9.372 -16.739 1.00 86.31 107 ILE A O 1
ATOM 826 N N . ALA A 1 108 ? 10.899 -9.189 -15.249 1.00 82.31 108 ALA A N 1
ATOM 827 C CA . ALA A 1 108 ? 11.740 -9.086 -14.057 1.00 82.31 108 ALA A CA 1
ATOM 828 C C . ALA A 1 108 ? 12.621 -10.331 -13.847 1.00 82.31 108 ALA A C 1
ATOM 830 O O . ALA A 1 108 ? 13.730 -10.230 -13.320 1.00 82.31 108 ALA A O 1
ATOM 831 N N . ALA A 1 109 ? 12.171 -11.499 -14.319 1.00 83.62 109 ALA A N 1
ATOM 832 C CA . ALA A 1 109 ? 12.959 -12.731 -14.331 1.00 83.62 109 ALA A CA 1
ATOM 833 C C . ALA A 1 109 ? 14.192 -12.670 -15.259 1.00 83.62 109 ALA A C 1
ATOM 835 O O . ALA A 1 109 ? 15.094 -13.505 -15.148 1.00 83.62 109 ALA A O 1
ATOM 836 N N . VAL A 1 110 ? 14.254 -11.698 -16.175 1.00 79.69 110 VAL A N 1
ATOM 837 C CA . VAL A 1 110 ? 15.387 -11.487 -17.079 1.00 79.69 110 VAL A CA 1
ATOM 838 C C . VAL A 1 110 ? 16.256 -10.348 -16.536 1.00 79.69 110 VAL A C 1
ATOM 840 O O . VAL A 1 110 ? 15.785 -9.216 -16.448 1.00 79.69 110 VAL A O 1
ATOM 843 N N . PRO A 1 111 ? 17.544 -10.581 -16.220 1.00 71.81 111 PRO A N 1
ATOM 844 C CA . PRO A 1 111 ? 18.436 -9.513 -15.773 1.00 71.81 111 PRO A CA 1
ATOM 845 C C . PRO A 1 111 ? 18.567 -8.412 -16.840 1.00 71.81 111 PRO A C 1
ATOM 847 O O . PRO A 1 111 ? 19.272 -8.586 -17.833 1.00 71.81 111 PRO A O 1
ATOM 850 N N . SER A 1 112 ? 17.895 -7.271 -16.652 1.00 67.56 112 SER A N 1
ATOM 851 C CA . SER A 1 112 ? 17.903 -6.168 -17.628 1.00 67.56 112 SER A CA 1
ATOM 852 C C . SER A 1 112 ? 19.136 -5.267 -17.503 1.00 67.56 112 SER A C 1
ATOM 854 O O . SER A 1 112 ? 19.467 -4.527 -18.428 1.00 67.56 112 SER A O 1
ATOM 856 N N . GLY A 1 113 ? 19.833 -5.311 -16.359 1.00 66.75 113 GLY A N 1
ATOM 857 C CA . GLY A 1 113 ? 20.960 -4.425 -16.040 1.00 66.75 113 GLY A CA 1
ATOM 858 C C . GLY A 1 113 ? 20.572 -2.946 -15.896 1.00 66.75 113 GLY A C 1
ATOM 859 O O . GLY A 1 113 ? 21.418 -2.121 -15.550 1.00 66.75 113 GLY A O 1
ATOM 860 N N . LEU A 1 114 ? 19.303 -2.603 -16.135 1.00 66.62 114 LEU A N 1
ATOM 861 C CA . LEU A 1 114 ? 18.772 -1.257 -16.025 1.00 66.62 114 LEU A CA 1
ATOM 862 C C . LEU A 1 114 ? 18.402 -0.972 -14.571 1.00 66.62 114 LEU A C 1
ATOM 864 O O . LEU A 1 114 ? 17.773 -1.775 -13.885 1.00 66.62 114 LEU A O 1
ATOM 868 N N . TYR A 1 115 ? 18.826 0.193 -14.086 1.00 60.81 115 TYR A N 1
ATOM 869 C CA . TYR A 1 115 ? 18.494 0.634 -12.741 1.00 60.81 115 TYR A CA 1
ATOM 870 C C . TYR A 1 115 ? 17.122 1.296 -12.737 1.00 60.81 115 TYR A C 1
ATOM 872 O O . TYR A 1 115 ? 16.956 2.405 -13.249 1.00 60.81 115 TYR A O 1
ATOM 880 N N . PHE A 1 116 ? 16.168 0.652 -12.075 1.00 65.12 116 PHE A N 1
ATOM 881 C CA . PHE A 1 116 ? 14.910 1.277 -11.714 1.00 65.12 116 PHE A CA 1
ATOM 882 C C . PHE A 1 116 ? 14.890 1.580 -10.214 1.00 65.12 116 PHE A C 1
ATOM 884 O O . PHE A 1 116 ? 15.274 0.737 -9.406 1.00 65.12 116 PHE A O 1
ATOM 891 N N . PRO A 1 117 ? 14.457 2.789 -9.808 1.00 58.25 117 PRO A N 1
ATOM 892 C CA . PRO A 1 117 ? 14.423 3.171 -8.397 1.00 58.25 117 PRO A CA 1
ATOM 893 C C . PRO A 1 117 ? 13.419 2.356 -7.568 1.00 58.25 117 PRO A C 1
ATOM 895 O O . PRO A 1 117 ? 13.503 2.372 -6.341 1.00 58.25 117 PRO A O 1
ATOM 898 N N . GLU A 1 118 ? 12.492 1.660 -8.226 1.00 68.56 118 GLU A N 1
ATOM 899 C CA . GLU A 1 118 ? 11.467 0.828 -7.613 1.00 68.56 118 GLU A CA 1
ATOM 900 C C . GLU A 1 118 ? 11.429 -0.530 -8.310 1.00 68.56 118 GLU A C 1
ATOM 902 O O . GLU A 1 118 ? 11.409 -0.586 -9.540 1.00 68.56 118 GLU A O 1
ATOM 907 N N . ASN A 1 119 ? 11.419 -1.596 -7.511 1.00 84.44 119 ASN A N 1
ATOM 908 C CA . ASN A 1 119 ? 11.234 -2.954 -7.994 1.00 84.44 119 ASN A CA 1
ATOM 909 C C . ASN A 1 119 ? 9.791 -3.138 -8.494 1.00 84.44 119 ASN A C 1
ATOM 911 O O . ASN A 1 119 ? 8.848 -2.758 -7.792 1.00 84.44 119 ASN A O 1
ATOM 915 N N . LEU A 1 120 ? 9.635 -3.722 -9.686 1.00 89.62 120 LEU A N 1
ATOM 916 C CA . LEU A 1 120 ? 8.341 -3.999 -10.310 1.00 89.62 120 LEU A CA 1
ATOM 917 C C . LEU A 1 120 ? 7.388 -4.762 -9.387 1.00 89.62 120 LEU A C 1
ATOM 919 O O . LEU A 1 120 ? 6.206 -4.434 -9.378 1.00 89.62 120 LEU A O 1
ATOM 923 N N . SER A 1 121 ? 7.885 -5.645 -8.517 1.00 93.31 121 SER A N 1
ATOM 924 C CA . SER A 1 121 ? 7.030 -6.416 -7.607 1.00 93.31 121 SER A CA 1
ATOM 925 C C . SER A 1 121 ? 6.212 -5.549 -6.650 1.00 93.31 121 SER A C 1
ATOM 927 O O . SER A 1 121 ? 5.063 -5.866 -6.350 1.00 93.31 121 SER A O 1
ATOM 929 N N . PHE A 1 122 ? 6.719 -4.381 -6.239 1.00 94.19 122 PHE A N 1
ATOM 930 C CA . PHE A 1 122 ? 5.908 -3.447 -5.454 1.00 94.19 122 PHE A CA 1
ATOM 931 C C . PHE A 1 122 ? 4.823 -2.742 -6.280 1.00 94.19 122 PHE A C 1
ATOM 933 O O . PHE A 1 122 ? 3.774 -2.392 -5.731 1.00 94.19 122 PHE A O 1
ATOM 940 N N . LEU A 1 123 ? 5.070 -2.492 -7.570 1.00 93.38 123 LEU A N 1
ATOM 941 C CA . LEU A 1 123 ? 4.078 -1.921 -8.486 1.00 93.38 123 LEU A CA 1
ATOM 942 C C . LEU A 1 123 ? 2.992 -2.945 -8.816 1.00 93.38 123 LEU A C 1
ATOM 944 O O . LEU A 1 123 ? 1.813 -2.602 -8.781 1.00 93.38 123 LEU A O 1
ATOM 948 N N . GLU A 1 124 ? 3.393 -4.188 -9.075 1.00 96.31 124 GLU A N 1
ATOM 949 C CA . GLU A 1 124 ? 2.519 -5.337 -9.314 1.00 96.31 124 GLU A CA 1
ATOM 950 C C . GLU A 1 124 ? 1.594 -5.571 -8.114 1.00 96.31 124 GLU A C 1
ATOM 952 O O . GLU A 1 124 ? 0.370 -5.546 -8.262 1.00 96.31 124 GLU A O 1
ATOM 957 N N . ALA A 1 125 ? 2.167 -5.673 -6.907 1.00 97.00 125 ALA A N 1
ATOM 958 C CA . ALA A 1 125 ? 1.426 -5.809 -5.653 1.00 97.00 125 ALA A CA 1
ATOM 959 C C . ALA A 1 125 ? 0.396 -4.685 -5.473 1.00 97.00 125 ALA A C 1
ATOM 961 O O . ALA A 1 125 ? -0.764 -4.936 -5.145 1.00 97.00 125 ALA A O 1
ATOM 962 N N . ARG A 1 126 ? 0.796 -3.433 -5.731 1.00 95.88 126 ARG A N 1
ATOM 963 C CA . ARG A 1 126 ? -0.094 -2.271 -5.616 1.00 95.88 126 ARG A CA 1
ATOM 964 C C . ARG A 1 126 ? -1.218 -2.293 -6.651 1.00 95.88 126 ARG A C 1
ATOM 966 O O . ARG A 1 126 ? -2.337 -1.915 -6.313 1.00 95.88 126 ARG A O 1
ATOM 973 N N . ALA A 1 127 ? -0.936 -2.701 -7.888 1.00 96.50 127 ALA A N 1
ATOM 974 C CA . ALA A 1 127 ? -1.943 -2.802 -8.940 1.00 96.50 127 ALA A CA 1
ATOM 975 C C . ALA A 1 127 ? -3.008 -3.850 -8.583 1.00 96.50 127 ALA A C 1
ATOM 977 O O . ALA A 1 127 ? -4.197 -3.546 -8.624 1.00 96.50 127 ALA A O 1
ATOM 978 N N . LEU A 1 128 ? -2.587 -5.044 -8.157 1.00 97.94 128 LEU A N 1
ATOM 979 C CA . LEU A 1 128 ? -3.491 -6.104 -7.702 1.00 97.94 128 LEU A CA 1
ATOM 980 C C . LEU A 1 128 ? -4.349 -5.654 -6.515 1.00 97.94 128 LEU A C 1
ATOM 982 O O . LEU A 1 128 ? -5.577 -5.717 -6.573 1.00 97.94 128 LEU A O 1
ATOM 986 N N . LEU A 1 129 ? -3.704 -5.112 -5.480 1.00 96.75 129 LEU A N 1
ATOM 987 C CA . LEU A 1 129 ? -4.368 -4.625 -4.276 1.00 96.75 129 LEU A CA 1
ATOM 988 C C . LEU A 1 129 ? -5.413 -3.546 -4.582 1.00 96.75 129 LEU A C 1
ATOM 990 O O . LEU A 1 129 ? -6.536 -3.612 -4.088 1.00 96.75 129 LEU A O 1
ATOM 994 N N . ARG A 1 130 ? -5.060 -2.560 -5.417 1.00 95.38 130 ARG A N 1
ATOM 995 C CA . ARG A 1 130 ? -5.949 -1.449 -5.791 1.00 95.38 130 ARG A CA 1
ATOM 996 C C . ARG A 1 130 ? -7.265 -1.936 -6.393 1.00 95.38 130 ARG A C 1
ATOM 998 O O . ARG A 1 130 ? -8.295 -1.309 -6.156 1.00 95.38 130 ARG A O 1
ATOM 1005 N N . HIS A 1 131 ? -7.216 -3.022 -7.160 1.00 96.62 131 HIS A N 1
ATOM 1006 C CA . HIS A 1 131 ? -8.371 -3.585 -7.862 1.00 96.62 131 HIS A CA 1
ATOM 1007 C C . HIS A 1 131 ? -8.992 -4.787 -7.141 1.00 96.62 131 HIS A C 1
ATOM 1009 O O . HIS A 1 131 ? -9.916 -5.396 -7.673 1.00 96.62 131 HIS A O 1
ATOM 1015 N N . GLY A 1 132 ? -8.514 -5.131 -5.938 1.00 96.94 132 GLY A N 1
ATOM 1016 C CA . GLY A 1 132 ? -9.017 -6.272 -5.170 1.00 96.94 132 GLY A CA 1
ATOM 1017 C C . GLY A 1 132 ? -8.789 -7.620 -5.863 1.00 96.94 132 GLY A C 1
ATOM 1018 O O . GLY A 1 132 ? -9.616 -8.520 -5.739 1.00 96.94 132 GLY A O 1
ATOM 1019 N N . LEU A 1 133 ? -7.711 -7.746 -6.640 1.00 97.50 133 LEU A N 1
ATOM 1020 C CA . LEU A 1 133 ? -7.402 -8.936 -7.434 1.00 97.50 133 LEU A CA 1
ATOM 1021 C C . LEU A 1 133 ? -6.297 -9.744 -6.766 1.00 97.50 133 LEU A C 1
ATOM 1023 O O . LEU A 1 133 ? -5.324 -9.169 -6.291 1.00 97.50 133 LEU A O 1
ATOM 1027 N N . ASP A 1 134 ? -6.446 -11.070 -6.776 1.00 97.44 134 ASP A N 1
ATOM 1028 C CA . ASP A 1 134 ? -5.404 -12.046 -6.436 1.00 97.44 134 ASP A CA 1
ATOM 1029 C C . ASP A 1 134 ? -4.629 -11.660 -5.152 1.00 97.44 134 ASP A C 1
ATOM 1031 O O . ASP A 1 134 ? -3.400 -11.572 -5.129 1.00 97.44 134 ASP A O 1
ATOM 1035 N N . LEU A 1 135 ? -5.372 -11.344 -4.080 1.00 96.56 135 LEU A N 1
ATOM 1036 C CA . LEU A 1 135 ? -4.835 -10.753 -2.845 1.00 96.56 135 LEU A CA 1
ATOM 1037 C C . LEU A 1 135 ? -3.789 -11.640 -2.150 1.00 96.56 135 LEU A C 1
ATOM 1039 O O . LEU A 1 135 ? -2.888 -11.128 -1.488 1.00 96.56 135 LEU A O 1
ATOM 1043 N N . ASP A 1 136 ? -3.853 -12.957 -2.348 1.00 94.44 136 ASP A N 1
ATOM 1044 C CA . ASP A 1 136 ? -2.839 -13.910 -1.889 1.00 94.44 136 ASP A CA 1
ATOM 1045 C C . ASP A 1 136 ? -1.473 -13.688 -2.568 1.00 94.44 136 ASP A C 1
ATOM 1047 O O . ASP A 1 136 ? -0.421 -13.909 -1.962 1.00 94.44 136 ASP A O 1
ATOM 1051 N N . ARG A 1 137 ? -1.468 -13.200 -3.815 1.00 96.81 137 ARG A N 1
ATOM 1052 C CA . ARG A 1 137 ? -0.252 -12.888 -4.577 1.00 96.81 137 ARG A CA 1
ATOM 1053 C C . ARG A 1 137 ? 0.387 -11.575 -4.132 1.00 96.81 137 ARG A C 1
ATOM 1055 O O . ARG A 1 137 ? 1.610 -11.470 -4.189 1.00 96.81 137 ARG A O 1
ATOM 1062 N N . VAL A 1 138 ? -0.395 -10.610 -3.637 1.00 97.25 138 VAL A N 1
ATOM 1063 C CA . VAL A 1 138 ? 0.111 -9.306 -3.160 1.00 97.25 138 VAL A CA 1
ATOM 1064 C C . VAL A 1 138 ? 1.166 -9.489 -2.069 1.00 97.25 138 VAL A C 1
ATOM 1066 O O . VAL A 1 138 ? 2.218 -8.854 -2.124 1.00 97.25 138 VAL A O 1
ATOM 1069 N N . GLY A 1 139 ? 0.922 -10.390 -1.111 1.00 94.00 139 GLY A N 1
ATOM 1070 C CA . GLY A 1 139 ? 1.863 -10.661 -0.022 1.00 94.00 139 GLY A CA 1
ATOM 1071 C C . GLY A 1 139 ? 3.200 -11.232 -0.504 1.00 94.00 139 GLY A C 1
ATOM 1072 O O . GLY A 1 139 ? 4.249 -10.774 -0.051 1.00 94.00 139 GLY A O 1
ATOM 1073 N N . ARG A 1 140 ? 3.164 -12.173 -1.463 1.00 95.38 140 ARG A N 1
ATOM 1074 C CA . ARG A 1 140 ? 4.375 -12.741 -2.087 1.00 95.38 140 ARG A CA 1
ATOM 1075 C C . ARG A 1 140 ? 5.157 -11.682 -2.857 1.00 95.38 140 ARG A C 1
ATOM 1077 O O . ARG A 1 140 ? 6.338 -11.504 -2.605 1.00 95.38 140 ARG A O 1
ATOM 1084 N N . LEU A 1 141 ? 4.480 -10.921 -3.716 1.00 96.00 141 LEU A N 1
ATOM 1085 C CA . LEU A 1 141 ? 5.092 -9.850 -4.506 1.00 96.00 141 LEU A CA 1
ATOM 1086 C C . LEU A 1 141 ? 5.739 -8.764 -3.635 1.00 96.00 141 LEU A C 1
ATOM 1088 O O . LEU A 1 141 ? 6.814 -8.256 -3.956 1.00 96.00 141 LEU A O 1
ATOM 1092 N N . ALA A 1 142 ? 5.105 -8.406 -2.516 1.00 94.81 142 ALA A N 1
ATOM 1093 C CA . ALA A 1 142 ? 5.672 -7.450 -1.571 1.00 94.81 142 ALA A CA 1
ATOM 1094 C C . ALA A 1 142 ? 6.973 -7.975 -0.934 1.00 94.81 142 ALA A C 1
ATOM 1096 O O . ALA A 1 142 ? 7.935 -7.215 -0.803 1.00 94.81 142 ALA A O 1
ATOM 1097 N N . GLU A 1 143 ? 7.013 -9.262 -0.580 1.00 94.44 143 GLU A N 1
ATOM 1098 C CA . GLU A 1 143 ? 8.195 -9.919 -0.012 1.00 94.44 143 GLU A CA 1
ATOM 1099 C C . GLU A 1 143 ? 9.312 -10.080 -1.053 1.00 94.44 143 GLU A C 1
ATOM 1101 O O . GLU A 1 143 ? 10.448 -9.680 -0.802 1.00 94.44 143 GLU A O 1
ATOM 1106 N N . ASP A 1 144 ? 8.995 -10.567 -2.253 1.00 93.31 144 ASP A N 1
ATOM 1107 C CA . ASP A 1 144 ? 9.958 -10.727 -3.349 1.00 93.31 144 ASP A CA 1
ATOM 1108 C C . ASP A 1 144 ? 10.589 -9.377 -3.725 1.00 93.31 144 ASP A C 1
ATOM 1110 O O . ASP A 1 144 ? 11.814 -9.250 -3.849 1.00 93.31 144 ASP A O 1
ATOM 1114 N N . GLY A 1 145 ? 9.759 -8.331 -3.813 1.00 92.19 145 GLY A N 1
ATOM 1115 C CA . GLY A 1 145 ? 10.196 -6.959 -4.052 1.00 92.19 145 GLY A CA 1
ATOM 1116 C C . GLY A 1 145 ? 11.137 -6.432 -2.968 1.00 92.19 145 GLY A C 1
ATOM 1117 O O . GLY A 1 145 ? 12.155 -5.801 -3.280 1.00 92.19 145 GLY A O 1
ATOM 1118 N N . LEU A 1 146 ? 10.825 -6.720 -1.699 1.00 93.81 146 LEU A N 1
ATOM 1119 C CA . LEU A 1 146 ? 11.665 -6.381 -0.553 1.00 93.81 146 LEU A CA 1
ATOM 1120 C C . LEU A 1 146 ? 13.013 -7.098 -0.627 1.00 93.81 146 LEU A C 1
ATOM 1122 O O . LEU A 1 146 ? 14.051 -6.435 -0.575 1.00 93.81 146 LEU A O 1
ATOM 1126 N N . GLN A 1 147 ? 13.015 -8.423 -0.772 1.00 94.62 147 GLN A N 1
ATOM 1127 C CA . GLN A 1 147 ? 14.235 -9.229 -0.764 1.00 94.62 147 GLN A CA 1
ATOM 1128 C C . GLN A 1 147 ? 15.180 -8.839 -1.901 1.00 94.62 147 GLN A C 1
ATOM 1130 O O . GLN A 1 147 ? 16.373 -8.630 -1.672 1.00 94.62 147 GLN A O 1
ATOM 1135 N N . ALA A 1 148 ? 14.657 -8.650 -3.112 1.00 90.94 148 ALA A N 1
ATOM 1136 C CA . ALA A 1 148 ? 15.458 -8.225 -4.254 1.00 90.94 148 ALA A CA 1
ATOM 1137 C C . ALA A 1 148 ? 16.097 -6.837 -4.045 1.00 90.94 148 ALA A C 1
ATOM 1139 O O . ALA A 1 148 ? 17.270 -6.636 -4.382 1.00 90.94 148 ALA A O 1
ATOM 1140 N N . GLU A 1 149 ? 15.378 -5.883 -3.441 1.00 91.25 149 GLU A N 1
ATOM 1141 C CA . GLU A 1 149 ? 15.946 -4.572 -3.111 1.00 91.25 149 GLU A CA 1
ATOM 1142 C C . GLU A 1 149 ? 16.967 -4.642 -1.969 1.00 91.25 149 GLU A C 1
ATOM 1144 O O . GLU A 1 149 ? 18.012 -3.996 -2.062 1.00 91.25 149 GLU A O 1
ATOM 1149 N N . LEU A 1 150 ? 16.720 -5.434 -0.921 1.00 93.00 150 LEU A N 1
ATOM 1150 C CA . LEU A 1 150 ? 17.681 -5.629 0.170 1.00 93.00 150 LEU A CA 1
ATOM 1151 C C . LEU A 1 150 ? 18.990 -6.226 -0.355 1.00 93.00 150 LEU A C 1
ATOM 1153 O O . LEU A 1 150 ? 20.049 -5.639 -0.138 1.00 93.00 150 LEU A O 1
ATOM 1157 N N . GLN A 1 151 ? 18.914 -7.291 -1.156 1.00 91.62 151 GLN A N 1
ATOM 1158 C CA . GLN A 1 151 ? 20.082 -7.885 -1.814 1.00 91.62 151 GLN A CA 1
ATOM 1159 C C . GLN A 1 151 ? 20.834 -6.866 -2.679 1.00 91.62 151 GLN A C 1
ATOM 1161 O O . GLN A 1 151 ? 22.065 -6.867 -2.744 1.00 91.62 151 GLN A O 1
ATOM 1166 N N . ARG A 1 152 ? 20.110 -5.972 -3.365 1.00 88.62 152 ARG A N 1
ATOM 1167 C CA . ARG A 1 152 ? 20.726 -4.902 -4.156 1.00 88.62 152 ARG A CA 1
ATOM 1168 C C . ARG A 1 152 ? 21.464 -3.900 -3.268 1.00 88.62 152 ARG A C 1
ATOM 1170 O O . ARG A 1 152 ? 22.566 -3.487 -3.629 1.00 88.62 152 ARG A O 1
ATOM 1177 N N . LEU A 1 153 ? 20.885 -3.504 -2.136 1.00 90.06 153 LEU A N 1
ATOM 1178 C CA . LEU A 1 153 ? 21.536 -2.605 -1.179 1.00 90.06 153 LEU A CA 1
ATOM 1179 C C . LEU A 1 153 ? 22.774 -3.243 -0.553 1.00 90.06 153 LEU A C 1
ATOM 1181 O O . LEU A 1 153 ? 23.785 -2.559 -0.425 1.00 90.06 153 LEU A O 1
ATOM 1185 N N . ASP A 1 154 ? 22.733 -4.542 -0.267 1.00 91.50 154 ASP A N 1
ATOM 1186 C CA . ASP A 1 154 ? 23.883 -5.280 0.259 1.00 91.50 154 ASP A CA 1
ATOM 1187 C C . ASP A 1 154 ? 25.046 -5.288 -0.743 1.00 91.50 154 ASP A C 1
ATOM 1189 O O . ASP A 1 154 ? 26.186 -5.019 -0.368 1.00 91.50 154 ASP A O 1
ATOM 1193 N N . ARG A 1 155 ? 24.772 -5.473 -2.045 1.00 90.50 155 ARG A N 1
ATOM 1194 C CA . ARG A 1 155 ? 25.798 -5.335 -3.099 1.00 90.50 155 ARG A CA 1
ATOM 1195 C C . ARG A 1 155 ? 26.387 -3.923 -3.154 1.00 90.50 155 ARG A C 1
ATOM 1197 O O . ARG A 1 155 ? 27.599 -3.761 -3.279 1.00 90.50 155 ARG A O 1
ATOM 1204 N N . VAL A 1 156 ? 25.549 -2.887 -3.060 1.00 88.44 156 VAL A N 1
ATOM 1205 C CA . VAL A 1 156 ? 26.02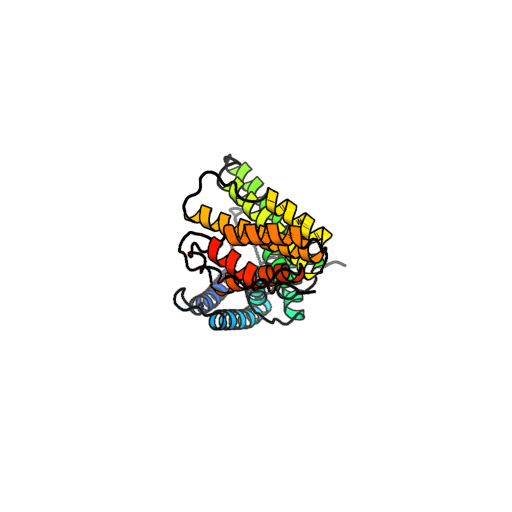0 -1.489 -3.044 1.00 88.44 156 VAL A CA 1
ATOM 1206 C C . VAL A 1 156 ? 26.915 -1.233 -1.832 1.00 88.44 156 VAL A C 1
ATOM 1208 O O . VAL A 1 156 ? 27.972 -0.624 -1.982 1.00 88.44 156 VAL A O 1
ATOM 1211 N N . GLU A 1 157 ? 26.533 -1.727 -0.657 1.00 89.88 157 GLU A N 1
ATOM 1212 C CA . GLU A 1 157 ? 27.317 -1.600 0.572 1.00 89.88 157 GLU A CA 1
ATOM 1213 C C . GLU A 1 157 ? 28.683 -2.283 0.447 1.00 89.88 157 GLU A C 1
ATOM 1215 O O . GLU A 1 157 ? 29.706 -1.643 0.691 1.00 89.88 157 GLU A O 1
ATOM 1220 N N . GLN A 1 158 ? 28.707 -3.526 -0.047 1.00 90.56 158 GLN A N 1
ATOM 1221 C CA . GLN A 1 158 ? 29.937 -4.282 -0.303 1.00 90.56 158 GLN A CA 1
ATOM 1222 C C . GLN A 1 158 ? 30.888 -3.541 -1.252 1.00 90.56 158 GLN A C 1
ATOM 1224 O O . GLN A 1 158 ? 32.092 -3.510 -1.019 1.00 90.56 158 GLN A O 1
ATOM 1229 N N . THR A 1 159 ? 30.360 -2.912 -2.310 1.00 90.12 159 THR A N 1
ATOM 1230 C CA . THR A 1 159 ? 31.194 -2.178 -3.283 1.00 90.12 159 THR A CA 1
ATOM 1231 C C . THR A 1 159 ? 31.702 -0.829 -2.778 1.00 90.12 159 THR A C 1
ATOM 1233 O O . THR A 1 159 ? 32.747 -0.371 -3.233 1.00 90.12 159 THR A O 1
ATOM 1236 N N . ARG A 1 160 ? 30.973 -0.165 -1.871 1.00 87.75 160 ARG A N 1
ATOM 1237 C CA . ARG A 1 160 ? 31.292 1.199 -1.412 1.00 87.75 160 ARG A CA 1
ATOM 1238 C C . ARG A 1 160 ? 31.964 1.259 -0.040 1.00 87.75 160 ARG A C 1
ATOM 1240 O O . ARG A 1 160 ? 32.420 2.335 0.328 1.00 87.75 160 ARG A O 1
ATOM 1247 N N . GLY A 1 161 ? 32.009 0.154 0.710 1.00 83.12 161 GLY A N 1
ATOM 1248 C CA . GLY A 1 161 ? 32.540 0.127 2.080 1.00 83.12 161 GLY A CA 1
ATOM 1249 C C . GLY A 1 161 ? 31.792 1.070 3.033 1.00 83.12 161 GLY A C 1
ATOM 1250 O O . GLY A 1 161 ? 32.405 1.669 3.912 1.00 83.12 161 GLY A O 1
ATOM 1251 N N . GLY A 1 162 ? 30.494 1.282 2.788 1.00 73.44 162 GLY A N 1
ATOM 1252 C CA . GLY A 1 162 ? 29.690 2.308 3.455 1.00 73.44 162 GLY A CA 1
ATOM 1253 C C . GLY A 1 162 ? 29.169 1.903 4.835 1.00 73.44 162 GLY A C 1
ATOM 1254 O O . GLY A 1 162 ? 29.065 0.725 5.153 1.00 73.44 162 GLY A O 1
ATOM 1255 N N . ASP A 1 163 ? 28.797 2.907 5.633 1.00 73.88 163 ASP A N 1
ATOM 1256 C CA . ASP A 1 163 ? 28.173 2.739 6.949 1.00 73.88 163 ASP A CA 1
ATOM 1257 C C . ASP A 1 163 ? 26.733 2.181 6.822 1.00 73.88 163 ASP A C 1
ATOM 1259 O O . ASP A 1 163 ? 25.866 2.861 6.251 1.00 73.88 163 ASP A O 1
ATOM 1263 N N . PRO A 1 164 ? 26.434 0.985 7.375 1.00 67.75 164 PRO A N 1
ATOM 1264 C CA . PRO A 1 164 ? 25.099 0.383 7.335 1.00 67.75 164 PRO A CA 1
ATOM 1265 C C . PRO A 1 164 ? 24.026 1.225 8.035 1.00 67.75 164 PRO A C 1
ATOM 1267 O O . PRO A 1 164 ? 22.838 1.056 7.749 1.00 67.75 164 PRO A O 1
ATOM 1270 N N . SER A 1 165 ? 24.409 2.124 8.949 1.00 71.88 165 SER A N 1
ATOM 1271 C CA . SER A 1 165 ? 23.482 2.926 9.754 1.00 71.88 165 SER A CA 1
ATOM 1272 C C . SER A 1 165 ? 23.024 4.231 9.084 1.00 71.88 165 SER A C 1
ATOM 1274 O O . SER A 1 165 ? 22.032 4.820 9.521 1.00 71.88 165 SER A O 1
ATOM 1276 N N . GLY A 1 166 ? 23.681 4.640 7.990 1.00 84.25 166 GLY A N 1
ATOM 1277 C CA . GLY A 1 166 ? 23.376 5.858 7.234 1.00 84.25 166 GLY A CA 1
ATOM 1278 C C . GLY A 1 166 ? 22.197 5.728 6.255 1.00 84.25 166 GLY A C 1
ATOM 1279 O O . GLY A 1 166 ? 21.161 5.125 6.545 1.00 84.25 166 GLY A O 1
ATOM 1280 N N . GLU A 1 167 ? 22.348 6.296 5.053 1.00 84.69 167 GLU A N 1
ATOM 1281 C CA . GLU A 1 167 ? 21.297 6.339 4.018 1.00 84.69 167 GLU A CA 1
ATOM 1282 C C . GLU A 1 167 ? 20.785 4.942 3.619 1.00 84.69 167 GLU A C 1
ATOM 1284 O O . GLU A 1 167 ? 19.586 4.755 3.395 1.00 84.69 167 GLU A O 1
ATOM 1289 N N . LEU A 1 168 ? 21.676 3.942 3.564 1.00 87.75 168 LEU A N 1
ATOM 1290 C CA . LEU A 1 168 ? 21.309 2.565 3.222 1.00 87.75 168 LEU A CA 1
ATOM 1291 C C . LEU A 1 168 ? 20.432 1.930 4.305 1.00 87.75 168 LEU A C 1
ATOM 1293 O O . LEU A 1 168 ? 19.414 1.324 3.975 1.00 87.75 168 LEU A O 1
ATOM 1297 N N . GLY A 1 169 ? 20.770 2.109 5.586 1.00 87.69 169 GLY A N 1
ATOM 1298 C CA . GLY A 1 169 ? 19.959 1.628 6.706 1.00 87.69 169 GLY A CA 1
ATOM 1299 C C . GLY A 1 169 ? 18.557 2.232 6.708 1.00 87.69 169 GLY A C 1
ATOM 1300 O O . GLY A 1 169 ? 17.566 1.516 6.857 1.00 87.69 169 GLY A O 1
ATOM 1301 N N . GLU A 1 170 ? 18.458 3.535 6.452 1.00 84.94 170 GLU A N 1
ATOM 1302 C CA . GLU A 1 170 ? 17.173 4.220 6.315 1.00 84.94 170 GLU A CA 1
ATOM 1303 C C . GLU A 1 170 ? 16.380 3.730 5.092 1.00 84.94 170 GLU A C 1
ATOM 1305 O O . GLU A 1 170 ? 15.177 3.475 5.180 1.00 84.94 170 GLU A O 1
ATOM 1310 N N . ARG A 1 171 ? 17.045 3.506 3.954 1.00 87.19 171 ARG A N 1
ATOM 1311 C CA . ARG A 1 171 ? 16.398 2.929 2.770 1.00 87.19 171 ARG A CA 1
ATOM 1312 C C . ARG A 1 171 ? 15.863 1.518 3.040 1.00 87.19 171 ARG A C 1
ATOM 1314 O O . ARG A 1 171 ? 14.743 1.232 2.624 1.00 87.19 171 ARG A O 1
ATOM 1321 N N . ARG A 1 172 ? 16.601 0.664 3.764 1.00 91.00 172 ARG A N 1
ATOM 1322 C CA . ARG A 1 172 ? 16.136 -0.676 4.180 1.00 91.00 172 ARG A CA 1
ATOM 1323 C C . ARG A 1 172 ? 14.885 -0.595 5.056 1.00 91.00 172 ARG A C 1
ATOM 1325 O O . ARG A 1 172 ? 13.943 -1.346 4.822 1.00 91.00 172 ARG A O 1
ATOM 1332 N N . ARG A 1 173 ? 14.847 0.329 6.024 1.00 87.69 173 ARG A N 1
ATOM 1333 C CA . ARG A 1 173 ? 13.654 0.561 6.860 1.00 87.69 173 ARG A CA 1
ATOM 1334 C C . ARG A 1 173 ? 12.443 0.955 6.021 1.00 87.69 173 ARG A C 1
ATOM 1336 O O . ARG A 1 173 ? 11.407 0.308 6.127 1.00 87.69 173 ARG A O 1
ATOM 1343 N N . ARG A 1 174 ? 12.590 1.931 5.115 1.00 86.44 174 ARG A N 1
ATOM 1344 C CA . ARG A 1 174 ? 11.499 2.344 4.212 1.00 86.44 174 ARG A CA 1
ATOM 1345 C C . ARG A 1 174 ? 10.988 1.207 3.328 1.00 86.44 174 ARG A C 1
ATOM 1347 O O . ARG A 1 174 ? 9.787 1.122 3.098 1.00 86.44 174 ARG A O 1
ATOM 1354 N N . LEU A 1 175 ? 11.877 0.341 2.838 1.00 90.62 175 LEU A N 1
ATOM 1355 C CA . LEU A 1 175 ? 11.487 -0.827 2.044 1.00 90.62 175 LEU A CA 1
ATOM 1356 C C . LEU A 1 175 ? 10.676 -1.831 2.870 1.00 90.62 175 LEU A C 1
ATOM 1358 O O . LEU A 1 175 ? 9.622 -2.262 2.411 1.00 90.62 175 LEU A O 1
ATOM 1362 N N . ARG A 1 176 ? 11.122 -2.154 4.092 1.00 92.12 176 ARG A N 1
ATOM 1363 C CA . ARG A 1 176 ? 10.379 -3.041 5.006 1.00 92.12 176 ARG A CA 1
ATOM 1364 C C . ARG A 1 176 ? 9.013 -2.468 5.359 1.00 92.12 176 ARG A C 1
ATOM 1366 O O . ARG A 1 176 ? 8.014 -3.164 5.236 1.00 92.12 176 ARG A O 1
ATOM 1373 N N . TRP A 1 177 ? 8.970 -1.181 5.704 1.00 89.38 177 TRP A N 1
ATOM 1374 C CA . TRP A 1 177 ? 7.724 -0.466 5.968 1.00 89.38 177 TRP A CA 1
ATOM 1375 C C . TRP A 1 177 ? 6.760 -0.565 4.780 1.00 89.38 177 TRP A C 1
ATOM 1377 O O . TRP A 1 177 ? 5.593 -0.905 4.928 1.00 89.38 177 TRP A O 1
ATOM 1387 N N . ARG A 1 178 ? 7.257 -0.321 3.567 1.00 90.56 178 ARG A N 1
ATOM 1388 C CA . ARG A 1 178 ? 6.449 -0.403 2.351 1.00 90.56 178 ARG A CA 1
ATOM 1389 C C . ARG A 1 178 ? 5.910 -1.815 2.087 1.00 90.56 178 ARG A C 1
ATOM 1391 O O . ARG A 1 178 ? 4.749 -1.945 1.707 1.00 90.56 178 ARG A O 1
ATOM 1398 N N . ALA A 1 179 ? 6.736 -2.845 2.258 1.00 93.56 179 ALA A N 1
ATOM 1399 C CA . ALA A 1 179 ? 6.325 -4.233 2.060 1.00 93.56 179 ALA A CA 1
ATOM 1400 C C . ALA A 1 179 ? 5.239 -4.644 3.063 1.00 93.56 179 ALA A C 1
ATOM 1402 O O . ALA A 1 179 ? 4.184 -5.136 2.665 1.00 93.56 179 ALA A O 1
ATOM 1403 N N . ALA A 1 180 ? 5.453 -4.338 4.343 1.00 92.50 180 ALA A N 1
ATOM 1404 C CA . ALA A 1 180 ? 4.501 -4.650 5.398 1.00 92.50 180 ALA A CA 1
ATOM 1405 C C . ALA A 1 180 ? 3.184 -3.859 5.253 1.00 92.50 180 ALA A C 1
ATOM 1407 O O . ALA A 1 180 ? 2.121 -4.383 5.578 1.00 92.50 180 ALA A O 1
ATOM 1408 N N . LEU A 1 181 ? 3.208 -2.643 4.682 1.00 91.56 181 LEU A N 1
ATOM 140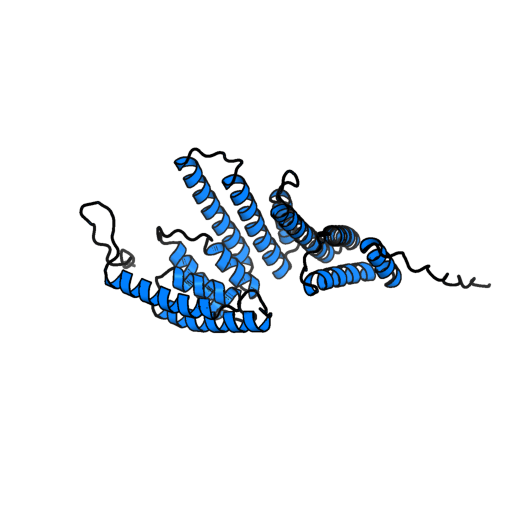9 C CA . LEU A 1 181 ? 1.986 -1.902 4.337 1.00 91.56 181 LEU A CA 1
ATOM 1410 C C . LEU A 1 181 ? 1.155 -2.645 3.288 1.00 91.56 181 LEU A C 1
ATOM 1412 O O . LEU A 1 181 ? -0.045 -2.811 3.480 1.00 91.56 181 LEU A O 1
ATOM 1416 N N . LEU A 1 182 ? 1.785 -3.117 2.208 1.00 94.25 182 LEU A N 1
ATOM 1417 C CA . LEU A 1 182 ? 1.094 -3.871 1.157 1.00 94.25 182 LEU A CA 1
ATOM 1418 C C . LEU A 1 182 ? 0.522 -5.189 1.688 1.00 94.25 182 LEU A C 1
ATOM 1420 O O . LEU A 1 182 ? -0.597 -5.552 1.335 1.00 94.25 182 LEU A O 1
ATOM 1424 N N . GLN A 1 183 ? 1.259 -5.880 2.560 1.00 94.75 183 GLN A N 1
ATOM 1425 C CA . GLN A 1 183 ? 0.785 -7.096 3.225 1.00 94.75 183 GLN A CA 1
ATOM 1426 C C . GLN A 1 183 ? -0.411 -6.810 4.143 1.00 94.75 183 GLN A C 1
ATOM 1428 O O . GLN A 1 183 ? -1.410 -7.525 4.085 1.00 94.75 183 GLN A O 1
ATOM 1433 N N . ALA A 1 184 ? -0.347 -5.743 4.946 1.00 93.94 184 ALA A N 1
ATOM 1434 C CA . ALA A 1 184 ? -1.447 -5.333 5.815 1.00 93.94 184 ALA A CA 1
ATOM 1435 C C . ALA A 1 184 ? -2.694 -4.930 5.013 1.00 93.94 184 ALA A C 1
ATOM 1437 O O . ALA A 1 184 ? -3.797 -5.326 5.374 1.00 93.94 184 ALA A O 1
ATOM 1438 N N . ASP A 1 185 ? -2.525 -4.177 3.923 1.00 94.00 185 ASP A N 1
ATOM 1439 C CA . ASP A 1 185 ? -3.616 -3.803 3.019 1.00 94.00 185 ASP A CA 1
ATOM 1440 C C . ASP A 1 185 ? -4.251 -5.028 2.342 1.00 94.00 185 ASP A C 1
ATOM 1442 O O . ASP A 1 185 ? -5.473 -5.107 2.228 1.00 94.00 185 ASP A O 1
ATOM 1446 N N . ALA A 1 186 ? -3.442 -5.997 1.904 1.00 95.81 186 ALA A N 1
ATOM 1447 C CA . ALA A 1 186 ? -3.942 -7.223 1.288 1.00 95.81 186 ALA A CA 1
ATOM 1448 C C . ALA A 1 186 ? -4.736 -8.080 2.279 1.00 95.81 186 ALA A C 1
ATOM 1450 O O . ALA A 1 186 ? -5.809 -8.573 1.937 1.00 95.81 186 ALA A O 1
ATOM 1451 N N . ALA A 1 187 ? -4.227 -8.223 3.505 1.00 95.81 187 ALA A N 1
ATOM 1452 C CA . ALA A 1 187 ? -4.897 -8.954 4.574 1.00 95.81 187 ALA A CA 1
ATOM 1453 C C . ALA A 1 187 ? -6.191 -8.258 5.028 1.00 95.81 187 ALA A C 1
ATOM 1455 O O . ALA A 1 187 ? -7.201 -8.914 5.271 1.00 95.81 187 ALA A O 1
ATOM 1456 N N . GLU A 1 188 ? -6.194 -6.924 5.082 1.00 95.19 188 GLU A N 1
ATOM 1457 C CA . GLU A 1 188 ? -7.413 -6.146 5.304 1.00 95.19 188 GLU A CA 1
ATOM 1458 C C . GLU A 1 188 ? -8.439 -6.399 4.188 1.00 95.19 188 GLU A C 1
ATOM 1460 O O . GLU A 1 188 ? -9.593 -6.719 4.472 1.00 95.19 188 GLU A O 1
ATOM 1465 N N . ALA A 1 189 ? -8.023 -6.300 2.922 1.00 95.25 189 ALA A N 1
ATOM 1466 C CA . ALA A 1 189 ? -8.902 -6.486 1.771 1.00 95.25 189 ALA A CA 1
ATOM 1467 C C . ALA A 1 189 ? -9.456 -7.918 1.656 1.00 95.25 189 ALA A C 1
ATOM 1469 O O . ALA A 1 189 ? -10.565 -8.103 1.155 1.00 95.25 189 ALA A O 1
ATOM 1470 N N . SER A 1 190 ? -8.715 -8.926 2.127 1.00 95.81 190 SER A N 1
ATOM 1471 C CA . SER A 1 190 ? -9.162 -10.323 2.149 1.00 95.81 190 SER A CA 1
ATOM 1472 C C . SER A 1 190 ? -10.016 -10.672 3.373 1.00 95.81 190 SER A C 1
ATOM 1474 O O . SER A 1 190 ? -10.644 -11.732 3.391 1.00 95.81 190 SER A O 1
ATOM 1476 N N . GLY A 1 191 ? -10.053 -9.804 4.390 1.00 95.44 191 GLY A N 1
ATOM 1477 C CA . GLY A 1 191 ? -10.693 -10.080 5.678 1.00 95.44 191 GLY A CA 1
ATOM 1478 C C . GLY A 1 191 ? -9.895 -11.026 6.586 1.00 95.44 191 GLY A C 1
ATOM 1479 O O . GLY A 1 191 ? -10.438 -11.519 7.575 1.00 95.44 191 GLY A O 1
ATOM 1480 N N . ASP A 1 192 ? -8.619 -11.283 6.286 1.00 96.31 192 ASP A N 1
ATOM 1481 C CA . ASP A 1 192 ? -7.726 -12.107 7.104 1.00 96.31 192 ASP A CA 1
ATOM 1482 C C . ASP A 1 192 ? -7.140 -11.287 8.265 1.00 96.31 192 ASP A C 1
ATOM 1484 O O . ASP A 1 192 ? -6.016 -10.776 8.228 1.00 96.31 192 ASP A O 1
ATOM 1488 N N . VAL A 1 193 ? -7.939 -11.134 9.322 1.00 94.69 193 VAL A N 1
ATOM 1489 C CA . VAL A 1 193 ? -7.579 -10.313 10.486 1.00 94.69 193 VAL A CA 1
ATOM 1490 C C . VAL A 1 193 ? -6.305 -10.793 11.210 1.00 94.69 193 VAL A C 1
ATOM 1492 O O . VAL A 1 193 ? -5.489 -9.941 11.578 1.00 94.69 193 VAL A O 1
ATOM 1495 N N . PRO A 1 194 ? -6.061 -12.107 11.417 1.00 95.19 194 PRO A N 1
ATOM 1496 C CA . PRO A 1 194 ? -4.791 -12.583 11.966 1.00 95.19 194 PRO A CA 1
ATOM 1497 C C . PRO A 1 194 ? -3.566 -12.151 11.149 1.00 95.19 194 PRO A C 1
ATOM 1499 O O . PRO A 1 194 ? -2.619 -11.609 11.729 1.00 95.19 194 PRO A O 1
ATOM 1502 N N . SER A 1 195 ? -3.589 -12.331 9.822 1.00 92.38 195 SER A N 1
ATOM 1503 C CA . SER A 1 195 ? -2.487 -11.896 8.950 1.00 92.38 195 SER A CA 1
ATOM 1504 C C . SER A 1 195 ? -2.331 -10.377 8.947 1.00 92.38 195 SER A C 1
ATOM 1506 O O . SER A 1 195 ? -1.208 -9.868 8.947 1.00 92.38 195 SER A O 1
ATOM 1508 N N . TRP A 1 196 ? -3.442 -9.642 9.029 1.00 94.00 196 TRP A N 1
ATOM 1509 C CA . TRP A 1 196 ? -3.421 -8.187 9.117 1.00 94.00 196 TRP A CA 1
ATOM 1510 C C . TRP A 1 196 ? -2.670 -7.718 10.364 1.00 94.00 196 TRP A C 1
ATOM 1512 O O . TRP A 1 196 ? -1.722 -6.942 10.256 1.00 94.00 196 TRP A O 1
ATOM 1522 N N . LEU A 1 197 ? -3.016 -8.229 11.547 1.00 92.06 197 LEU A N 1
ATOM 1523 C CA . LEU A 1 197 ? -2.333 -7.855 12.789 1.00 92.06 197 LEU A CA 1
ATOM 1524 C C . LEU A 1 197 ? -0.866 -8.282 12.818 1.00 92.06 197 LEU A C 1
ATOM 1526 O O . LEU A 1 197 ? -0.043 -7.555 13.374 1.00 92.06 197 LEU A O 1
ATOM 1530 N N . ALA A 1 198 ? -0.528 -9.428 12.224 1.00 92.56 198 ALA A N 1
ATOM 1531 C CA . ALA A 1 198 ? 0.863 -9.842 12.071 1.00 92.56 198 ALA A CA 1
ATOM 1532 C C . ALA A 1 198 ? 1.655 -8.815 11.243 1.00 92.56 198 ALA A C 1
ATOM 1534 O O . ALA A 1 198 ? 2.683 -8.326 11.707 1.00 92.56 198 ALA A O 1
ATOM 1535 N N . ALA A 1 199 ? 1.127 -8.395 10.089 1.00 90.50 199 ALA A N 1
ATOM 1536 C CA . ALA A 1 199 ? 1.757 -7.374 9.250 1.00 90.50 199 ALA A CA 1
ATOM 1537 C C . ALA A 1 199 ? 1.882 -6.009 9.960 1.00 90.50 199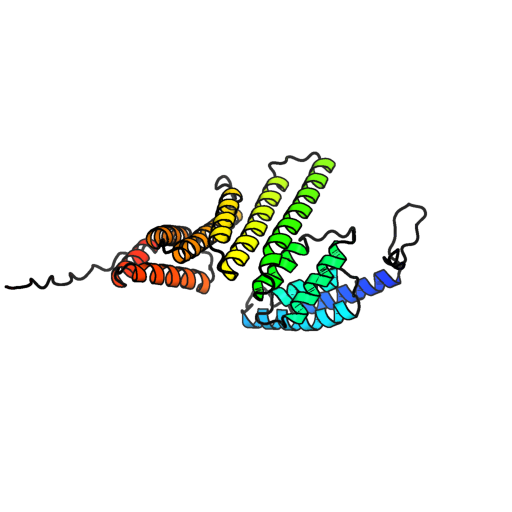 ALA A C 1
ATOM 1539 O O . ALA A 1 199 ? 2.888 -5.317 9.808 1.00 90.50 199 ALA A O 1
ATOM 1540 N N . LEU A 1 200 ? 0.902 -5.622 10.789 1.00 92.12 200 LEU A N 1
ATOM 1541 C CA . LEU A 1 200 ? 0.982 -4.381 11.573 1.00 92.12 200 LEU A CA 1
ATOM 1542 C C . LEU A 1 200 ? 2.065 -4.420 12.663 1.00 92.12 200 LEU A C 1
ATOM 1544 O O . LEU A 1 200 ? 2.668 -3.387 12.948 1.00 92.12 200 LEU A O 1
ATOM 1548 N N . ARG A 1 201 ? 2.347 -5.587 13.253 1.00 92.06 201 ARG A N 1
ATOM 1549 C CA . ARG A 1 201 ? 3.466 -5.743 14.202 1.00 92.06 201 ARG A CA 1
ATOM 1550 C C . ARG A 1 201 ? 4.817 -5.586 13.504 1.00 92.06 201 ARG A C 1
ATOM 1552 O O . ARG A 1 201 ? 5.704 -4.928 14.040 1.00 92.06 201 ARG A O 1
ATOM 1559 N N . GLU A 1 202 ? 4.955 -6.123 12.294 1.00 89.81 202 GLU A N 1
ATOM 1560 C CA . GLU A 1 202 ? 6.157 -5.921 11.472 1.00 89.81 202 GLU A CA 1
ATOM 1561 C C . GLU A 1 202 ? 6.337 -4.444 11.080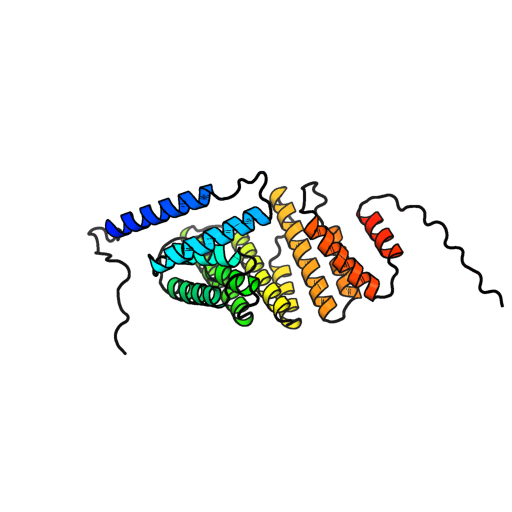 1.00 89.81 202 GLU A C 1
ATOM 1563 O O . GLU A 1 202 ? 7.450 -3.913 11.138 1.00 89.81 202 GLU A O 1
ATOM 1568 N N . LEU A 1 203 ? 5.243 -3.736 10.755 1.00 88.12 203 LEU A N 1
ATOM 1569 C CA . LEU A 1 203 ? 5.277 -2.286 10.520 1.00 88.12 203 LEU A CA 1
ATOM 1570 C C . LEU A 1 203 ? 5.796 -1.515 11.732 1.00 88.12 203 LEU A C 1
ATOM 1572 O O . LEU A 1 203 ? 6.631 -0.628 11.567 1.00 88.12 203 LEU A O 1
ATOM 1576 N N . GLU A 1 204 ? 5.333 -1.854 12.935 1.00 88.62 204 GLU A N 1
ATOM 1577 C CA . GLU A 1 204 ? 5.776 -1.211 14.176 1.00 88.62 204 GLU A CA 1
ATOM 1578 C C . GLU A 1 204 ? 7.301 -1.326 14.354 1.00 88.62 204 GLU A C 1
ATOM 1580 O O . GLU A 1 204 ? 7.961 -0.334 14.667 1.00 88.62 204 GLU A O 1
ATOM 1585 N N . GLY A 1 205 ? 7.883 -2.491 14.045 1.00 85.38 205 GLY A N 1
ATOM 1586 C CA . GLY A 1 205 ? 9.337 -2.698 14.058 1.00 85.38 205 GLY A CA 1
ATOM 1587 C C . GLY A 1 205 ? 10.097 -1.982 12.931 1.00 85.38 205 GLY A C 1
ATOM 1588 O O . GLY A 1 205 ? 11.272 -1.642 13.093 1.00 85.38 205 GLY A O 1
ATOM 1589 N N . ALA A 1 206 ? 9.447 -1.731 11.791 1.00 81.69 206 ALA A N 1
ATOM 1590 C CA . ALA A 1 206 ? 10.024 -1.016 10.651 1.00 81.69 206 ALA A CA 1
ATOM 1591 C C . ALA A 1 206 ? 9.875 0.515 10.738 1.00 81.69 206 ALA A C 1
ATOM 1593 O O . ALA A 1 206 ? 10.459 1.231 9.915 1.00 81.69 206 ALA A O 1
ATOM 1594 N N . ALA A 1 207 ? 9.101 1.018 11.705 1.00 77.81 207 ALA A N 1
ATOM 1595 C CA . ALA A 1 207 ? 8.838 2.439 11.869 1.00 77.81 207 ALA A CA 1
ATOM 1596 C C . ALA A 1 207 ? 10.150 3.227 12.090 1.00 77.81 207 ALA A C 1
ATOM 1598 O O . ALA A 1 207 ? 11.026 2.786 12.840 1.00 77.81 207 ALA A O 1
ATOM 1599 N N . PRO A 1 208 ? 10.322 4.405 11.459 1.00 71.19 208 PRO A N 1
ATOM 1600 C CA . PRO A 1 208 ? 11.497 5.246 11.692 1.00 71.19 208 PRO A CA 1
ATOM 1601 C C . PRO A 1 208 ? 11.651 5.596 13.187 1.00 71.19 208 PRO A C 1
ATOM 1603 O O . PRO A 1 208 ? 10.657 5.869 13.848 1.00 71.19 208 PRO A O 1
ATOM 1606 N N . PRO A 1 209 ? 12.859 5.643 13.771 1.00 71.00 209 PRO A N 1
ATOM 1607 C CA . PRO A 1 209 ? 13.012 6.072 15.160 1.00 71.00 209 PRO A CA 1
ATOM 1608 C C . PRO A 1 209 ? 12.661 7.562 15.320 1.00 71.00 209 PRO A C 1
ATOM 1610 O O . PRO A 1 209 ? 13.024 8.388 14.486 1.00 71.00 209 PRO A O 1
ATOM 1613 N N . ALA A 1 210 ? 12.029 7.929 16.438 1.00 64.00 210 ALA A N 1
ATOM 1614 C CA . ALA A 1 210 ? 11.586 9.301 16.726 1.00 64.00 210 ALA A CA 1
ATOM 1615 C C . ALA A 1 210 ? 12.728 10.325 16.976 1.00 64.00 210 ALA A C 1
ATOM 1617 O O . ALA A 1 210 ? 12.467 11.497 17.245 1.00 64.00 210 ALA A O 1
ATOM 1618 N N . GLY A 1 211 ? 14.000 9.909 16.930 1.00 58.72 211 GLY A N 1
ATOM 1619 C CA . GLY A 1 211 ? 15.151 10.714 17.347 1.00 58.72 211 GLY A CA 1
ATOM 1620 C C . GLY A 1 211 ? 16.002 11.233 16.185 1.00 58.72 211 GLY A C 1
ATOM 1621 O O . GLY A 1 211 ? 16.632 10.442 15.493 1.00 58.72 211 GLY A O 1
ATOM 1622 N N . ARG A 1 212 ? 16.100 12.567 16.069 1.00 51.72 212 ARG A N 1
ATOM 1623 C CA . ARG A 1 212 ? 16.834 13.377 15.063 1.00 51.72 212 ARG A CA 1
ATOM 1624 C C . ARG A 1 212 ? 16.222 13.381 13.671 1.00 51.72 212 ARG A C 1
ATOM 1626 O O . ARG A 1 212 ? 16.642 12.648 12.782 1.00 51.72 212 ARG A O 1
ATOM 1633 N N . GLN A 1 213 ? 15.275 14.282 13.465 1.00 59.66 213 GLN A N 1
ATOM 1634 C CA . GLN A 1 213 ? 14.655 14.462 12.166 1.00 59.66 213 GLN A CA 1
ATOM 1635 C C . GLN A 1 213 ? 14.517 15.951 11.870 1.00 59.66 213 GLN A C 1
ATOM 1637 O O . GLN A 1 213 ? 14.081 16.733 12.717 1.00 59.66 213 GLN A O 1
ATOM 1642 N N . ASP A 1 214 ? 14.930 16.345 10.665 1.00 73.19 214 ASP A N 1
ATOM 1643 C CA . ASP A 1 214 ? 14.498 17.613 10.093 1.00 73.19 214 ASP A CA 1
ATOM 1644 C C . ASP A 1 214 ? 12.957 17.673 10.061 1.00 73.19 214 ASP A C 1
ATOM 1646 O O . ASP A 1 214 ? 12.255 16.667 10.222 1.00 73.19 214 ASP A O 1
ATOM 1650 N N . ARG A 1 215 ? 12.398 18.873 9.875 1.00 71.19 215 ARG A N 1
ATOM 1651 C CA . ARG A 1 215 ? 10.937 19.059 9.884 1.00 71.19 215 ARG A CA 1
ATOM 1652 C C . ARG A 1 215 ? 10.211 18.163 8.868 1.00 71.19 215 ARG A C 1
ATOM 1654 O O . ARG A 1 215 ? 9.070 17.790 9.124 1.00 71.19 215 ARG A O 1
ATOM 1661 N N . GLY A 1 216 ? 10.849 17.826 7.743 1.00 72.12 216 GLY A N 1
ATOM 1662 C CA . GLY A 1 216 ? 10.256 16.979 6.706 1.00 72.12 216 GLY A CA 1
ATOM 1663 C C . GLY A 1 216 ? 10.128 15.523 7.149 1.00 72.12 216 GLY A C 1
ATOM 1664 O O . GLY A 1 216 ? 9.068 14.915 7.003 1.00 72.12 216 GLY A O 1
ATOM 1665 N N . THR A 1 217 ? 11.175 14.986 7.765 1.00 71.62 217 THR A N 1
ATOM 1666 C CA . THR A 1 217 ? 11.212 13.595 8.219 1.00 71.62 217 THR A CA 1
ATOM 1667 C C . THR A 1 217 ? 10.278 13.385 9.416 1.00 71.62 217 THR A C 1
ATOM 1669 O O . THR A 1 217 ? 9.546 12.398 9.448 1.00 71.62 217 THR A O 1
ATOM 1672 N N . ALA A 1 218 ? 10.181 14.365 10.325 1.00 73.44 218 ALA A N 1
ATOM 1673 C CA . ALA A 1 218 ? 9.245 14.314 11.451 1.00 73.44 218 ALA A CA 1
ATOM 1674 C C . ALA A 1 218 ? 7.773 14.261 10.997 1.00 73.44 218 ALA A C 1
ATOM 1676 O O . ALA A 1 218 ? 6.968 13.523 11.566 1.00 73.44 218 ALA A O 1
ATOM 1677 N N . ALA A 1 219 ? 7.416 15.013 9.949 1.00 77.50 219 ALA A N 1
ATOM 1678 C CA . ALA A 1 219 ? 6.071 14.982 9.377 1.00 77.50 219 ALA A CA 1
ATOM 1679 C C . ALA A 1 219 ? 5.770 13.641 8.688 1.00 77.50 219 ALA A C 1
ATOM 1681 O O . ALA A 1 219 ? 4.689 13.080 8.877 1.00 77.50 219 ALA A O 1
ATOM 1682 N N . ALA A 1 220 ? 6.735 13.101 7.935 1.00 75.50 220 ALA A N 1
ATOM 1683 C CA . ALA A 1 220 ? 6.614 11.778 7.327 1.00 75.50 220 ALA A CA 1
ATOM 1684 C C . ALA A 1 220 ? 6.425 10.686 8.394 1.00 75.50 220 ALA A C 1
ATOM 1686 O O . ALA A 1 220 ? 5.569 9.817 8.242 1.00 75.50 220 ALA A O 1
ATOM 1687 N N . TYR A 1 221 ? 7.159 10.777 9.506 1.00 77.69 221 TYR A N 1
ATOM 1688 C CA . TYR A 1 221 ? 7.024 9.860 10.632 1.00 77.69 221 TYR A CA 1
ATOM 1689 C C . TYR A 1 221 ? 5.652 9.949 11.307 1.00 77.69 221 TYR A C 1
ATOM 1691 O O . TYR A 1 221 ? 5.004 8.926 11.514 1.00 77.69 221 TYR A O 1
ATOM 1699 N N . ALA A 1 222 ? 5.172 11.160 11.603 1.00 80.69 222 ALA A N 1
ATOM 1700 C CA . ALA A 1 222 ? 3.842 11.351 12.176 1.00 80.69 222 ALA A CA 1
ATOM 1701 C C . ALA A 1 222 ? 2.741 10.784 11.264 1.00 80.69 222 ALA A C 1
ATOM 1703 O O . ALA A 1 222 ? 1.815 10.140 11.751 1.00 80.69 222 ALA A O 1
ATOM 1704 N N . SER A 1 223 ? 2.868 10.960 9.942 1.00 83.00 223 SER A N 1
ATOM 1705 C CA . SER A 1 223 ? 1.944 10.366 8.968 1.00 83.00 223 SER A CA 1
ATOM 1706 C C . SER A 1 223 ? 1.998 8.837 8.985 1.00 83.00 223 SER A C 1
ATOM 1708 O O . SER A 1 223 ? 0.952 8.196 8.996 1.00 83.00 223 SER A O 1
ATOM 1710 N N . ALA A 1 224 ? 3.197 8.250 9.029 1.00 83.88 224 ALA A N 1
ATOM 1711 C CA . ALA A 1 224 ? 3.389 6.803 9.098 1.00 83.88 224 ALA A CA 1
ATOM 1712 C C . ALA A 1 224 ? 2.782 6.202 10.380 1.00 83.88 224 ALA A C 1
ATOM 1714 O O . ALA A 1 224 ? 2.045 5.220 10.320 1.00 83.88 224 ALA A O 1
ATOM 1715 N N . GLN A 1 225 ? 3.022 6.833 11.532 1.00 86.25 225 GLN A N 1
ATOM 1716 C CA . GLN A 1 225 ? 2.447 6.426 12.816 1.00 86.25 225 GLN A CA 1
ATOM 1717 C C . GLN A 1 225 ? 0.922 6.573 12.832 1.00 86.25 225 GLN A C 1
ATOM 1719 O O . GLN A 1 225 ? 0.214 5.661 13.256 1.00 86.25 225 GLN A O 1
ATOM 1724 N N . LEU A 1 226 ? 0.390 7.685 12.314 1.00 90.31 226 LEU A N 1
ATOM 1725 C CA . LEU A 1 226 ? -1.053 7.872 12.168 1.00 90.31 226 LEU A CA 1
ATOM 1726 C C . LEU A 1 226 ? -1.672 6.737 11.348 1.00 90.31 226 LEU A C 1
ATOM 1728 O O . LEU A 1 226 ? -2.686 6.176 11.766 1.00 90.31 226 LEU A O 1
ATOM 1732 N N . GLU A 1 227 ? -1.078 6.386 10.206 1.00 88.19 227 GLU A N 1
ATOM 1733 C CA . GLU A 1 227 ? -1.564 5.294 9.358 1.00 88.19 227 GLU A CA 1
ATOM 1734 C C . GLU A 1 227 ? -1.508 3.945 10.082 1.00 88.19 227 GLU A C 1
ATOM 1736 O O . GLU A 1 227 ? -2.494 3.208 10.053 1.00 88.19 227 GLU A O 1
ATOM 1741 N N . LEU A 1 228 ? -0.414 3.645 10.787 1.00 91.62 228 LEU A N 1
ATOM 1742 C CA . LEU A 1 228 ? -0.269 2.421 11.578 1.00 91.62 228 LEU A CA 1
ATOM 1743 C C . LEU A 1 228 ? -1.364 2.290 12.643 1.00 91.62 228 LEU A C 1
ATOM 1745 O O . LEU A 1 228 ? -2.088 1.294 12.655 1.00 91.62 228 LEU A O 1
ATOM 1749 N N . HIS A 1 229 ? -1.538 3.310 13.485 1.00 93.50 229 HIS A N 1
ATOM 1750 C CA . HIS A 1 229 ? -2.563 3.311 14.530 1.00 93.50 229 HIS A CA 1
ATOM 1751 C C . HIS A 1 229 ? -3.980 3.228 13.938 1.00 93.50 229 HIS A C 1
ATOM 1753 O O . HIS A 1 229 ? -4.816 2.471 14.425 1.00 93.50 229 HIS A O 1
ATOM 1759 N N . SER A 1 230 ? -4.250 3.923 12.827 1.00 93.75 230 SER A N 1
ATOM 1760 C CA . SER A 1 230 ? -5.553 3.850 12.142 1.00 93.75 230 SER A CA 1
ATOM 1761 C C . SER A 1 230 ? -5.845 2.442 11.611 1.00 93.75 230 SER A C 1
ATOM 1763 O O . SER A 1 230 ? -6.965 1.944 11.712 1.00 93.75 230 SER A O 1
ATOM 1765 N N . ARG A 1 231 ? -4.835 1.770 11.050 1.00 94.19 231 ARG A N 1
ATOM 1766 C CA . ARG A 1 231 ? -4.953 0.391 10.558 1.00 94.19 231 ARG A CA 1
ATOM 1767 C C . ARG A 1 231 ? -5.153 -0.597 11.700 1.00 94.19 231 ARG A C 1
ATOM 1769 O O . ARG A 1 231 ? -6.037 -1.441 11.611 1.00 94.19 231 ARG A O 1
ATOM 1776 N N . ARG A 1 232 ? -4.395 -0.455 12.787 1.00 95.06 232 ARG A N 1
ATOM 1777 C CA . ARG A 1 232 ? -4.530 -1.298 13.980 1.00 95.06 232 ARG A CA 1
ATOM 1778 C C . ARG A 1 232 ? -5.905 -1.159 14.615 1.00 95.06 232 ARG A C 1
ATOM 1780 O O . ARG A 1 232 ? -6.508 -2.167 14.964 1.00 95.06 232 ARG A O 1
ATOM 1787 N N . ALA A 1 233 ? -6.436 0.060 14.673 1.00 96.56 233 ALA A N 1
ATOM 1788 C CA . ALA A 1 233 ? -7.793 0.311 15.136 1.00 96.56 233 ALA A CA 1
ATOM 1789 C C . ALA A 1 233 ? -8.839 -0.456 14.311 1.00 96.56 233 ALA A C 1
ATOM 1791 O O . ALA A 1 233 ? -9.690 -1.142 14.878 1.00 96.56 233 ALA A O 1
ATOM 1792 N N . ARG A 1 234 ? -8.753 -0.398 12.974 1.00 95.94 234 ARG A N 1
ATOM 1793 C CA . ARG A 1 234 ? -9.665 -1.147 12.094 1.00 95.94 234 ARG A CA 1
ATOM 1794 C C . ARG A 1 234 ? -9.517 -2.665 12.269 1.00 95.94 234 ARG A C 1
ATOM 1796 O O . ARG A 1 234 ? -10.532 -3.353 12.353 1.00 95.94 234 ARG A O 1
ATOM 1803 N N . ALA A 1 235 ? -8.289 -3.168 12.411 1.00 94.81 235 ALA A N 1
ATOM 1804 C CA . ALA A 1 235 ? -8.021 -4.587 12.651 1.00 94.81 235 ALA A CA 1
ATOM 1805 C C . ALA A 1 235 ? -8.631 -5.083 13.972 1.00 94.81 235 ALA A C 1
ATOM 1807 O O . ALA A 1 235 ? -9.372 -6.061 13.982 1.00 94.81 235 ALA A O 1
ATOM 1808 N N . LEU A 1 236 ? -8.392 -4.369 15.076 1.00 95.38 236 LEU A N 1
ATOM 1809 C CA . LEU A 1 236 ? -8.955 -4.689 16.395 1.00 95.38 236 LEU A CA 1
ATOM 1810 C C . LEU A 1 236 ? -10.484 -4.626 16.386 1.00 95.38 236 LEU A C 1
ATOM 1812 O O . LEU A 1 236 ? -11.158 -5.496 16.934 1.00 95.38 236 LEU A O 1
ATOM 1816 N N . ARG A 1 237 ? -11.052 -3.632 15.696 1.00 95.75 237 ARG A N 1
ATOM 1817 C CA . ARG A 1 237 ? -12.500 -3.529 15.515 1.00 95.75 237 ARG A CA 1
ATOM 1818 C C . ARG A 1 237 ? -13.059 -4.735 14.759 1.00 95.75 237 ARG A C 1
ATOM 1820 O O . ARG A 1 237 ? -14.110 -5.238 15.146 1.00 95.75 237 ARG A O 1
ATOM 1827 N N . ALA A 1 238 ? -12.365 -5.221 13.729 1.00 94.31 238 ALA A N 1
ATOM 1828 C CA . ALA A 1 238 ? -12.754 -6.429 13.001 1.00 94.31 238 ALA A CA 1
ATOM 1829 C C . ALA A 1 238 ? -12.701 -7.698 13.878 1.00 94.31 238 ALA A C 1
ATOM 1831 O O . ALA A 1 238 ? -13.457 -8.634 13.628 1.00 94.31 238 ALA A O 1
ATOM 1832 N N . GLN A 1 239 ? -11.883 -7.716 14.938 1.00 96.06 239 GLN A N 1
ATOM 1833 C CA . GLN A 1 239 ? -11.888 -8.776 15.961 1.00 96.06 239 GLN A CA 1
ATOM 1834 C C . GLN A 1 239 ? -12.977 -8.613 17.032 1.00 96.06 239 GLN A C 1
ATOM 1836 O O . GLN A 1 239 ? -13.145 -9.494 17.870 1.00 96.06 239 GLN A O 1
ATOM 1841 N N . GLY A 1 240 ? -13.703 -7.493 17.042 1.00 95.62 240 GLY A N 1
ATOM 1842 C CA . GLY A 1 240 ? -14.652 -7.150 18.103 1.00 95.62 240 GLY A CA 1
ATOM 1843 C C . GLY A 1 240 ? -14.020 -6.479 19.329 1.00 95.62 240 GLY A C 1
ATOM 1844 O O . GLY A 1 240 ? -14.745 -6.118 20.257 1.00 95.62 240 GLY A O 1
ATOM 1845 N N . GLU A 1 241 ? -12.707 -6.224 19.333 1.00 96.81 241 GLU A N 1
ATOM 1846 C CA . GLU A 1 241 ? -11.985 -5.536 20.415 1.00 96.81 241 GLU A CA 1
ATOM 1847 C C . GLU A 1 241 ? -12.188 -4.009 20.349 1.00 96.81 241 GLU A C 1
ATOM 1849 O O . GLU A 1 241 ? -11.262 -3.223 20.140 1.00 96.81 241 GLU A O 1
ATOM 1854 N N . THR A 1 242 ? -13.440 -3.570 20.499 1.00 96.69 242 THR A N 1
ATOM 1855 C CA . THR A 1 242 ? -13.859 -2.184 20.214 1.00 96.69 242 THR A CA 1
ATOM 1856 C C . THR A 1 242 ? -13.194 -1.148 21.127 1.00 96.69 242 THR A C 1
ATOM 1858 O O . THR A 1 242 ? -12.811 -0.079 20.654 1.00 96.69 242 THR A O 1
ATOM 1861 N N . ASP A 1 243 ? -13.002 -1.446 22.415 1.00 96.00 243 ASP A N 1
ATOM 1862 C CA . ASP A 1 243 ? -12.318 -0.520 23.330 1.00 96.00 243 ASP A CA 1
ATOM 1863 C C . ASP A 1 243 ? -10.828 -0.368 22.987 1.00 96.00 243 ASP A C 1
ATOM 1865 O O . ASP A 1 243 ? -10.312 0.750 22.975 1.00 96.00 243 ASP A O 1
ATOM 1869 N N . ALA A 1 244 ? -10.146 -1.461 22.626 1.00 96.75 244 ALA A N 1
ATOM 1870 C CA . ALA A 1 244 ? -8.757 -1.406 22.173 1.00 96.75 244 ALA A CA 1
ATOM 1871 C C . ALA A 1 244 ? -8.639 -0.627 20.851 1.00 96.75 244 ALA A C 1
ATOM 1873 O O . ALA A 1 244 ? -7.768 0.231 20.704 1.00 96.75 244 ALA A O 1
ATOM 1874 N N . ALA A 1 245 ? -9.572 -0.847 19.919 1.00 96.94 245 ALA A N 1
ATOM 1875 C CA . ALA A 1 245 ? -9.660 -0.071 18.686 1.00 96.94 245 ALA A CA 1
ATOM 1876 C C . ALA A 1 245 ? -9.835 1.433 18.953 1.00 96.94 245 ALA A C 1
ATOM 1878 O O . ALA A 1 245 ? -9.234 2.259 18.266 1.00 96.94 245 ALA A O 1
ATOM 1879 N N . LEU A 1 246 ? -10.628 1.810 19.960 1.00 96.12 246 LEU A N 1
ATOM 1880 C CA . LEU A 1 246 ? -10.802 3.209 20.348 1.00 96.12 246 LEU A CA 1
ATOM 1881 C C . LEU A 1 246 ? -9.510 3.843 20.868 1.00 96.12 246 LEU A C 1
ATOM 1883 O O . LEU A 1 246 ? -9.251 4.999 20.538 1.00 96.12 246 LEU A O 1
ATOM 1887 N N . GLU A 1 247 ? -8.684 3.126 21.629 1.00 96.19 247 GLU A N 1
ATOM 1888 C CA . GLU A 1 247 ? -7.377 3.639 22.069 1.00 96.19 247 GLU A CA 1
ATOM 1889 C C . GLU A 1 247 ? -6.424 3.894 20.894 1.00 96.19 247 GLU A C 1
ATOM 1891 O O . GLU A 1 247 ? -5.753 4.933 20.833 1.00 96.19 247 GLU A O 1
ATOM 1896 N N . GLU A 1 248 ? -6.425 3.002 19.906 1.00 96.69 248 GLU A N 1
ATOM 1897 C CA . GLU A 1 248 ? -5.660 3.174 18.671 1.00 96.69 248 GLU A CA 1
ATOM 1898 C C . GLU A 1 248 ? -6.174 4.366 17.850 1.00 96.69 248 GLU A C 1
ATOM 1900 O O . GLU A 1 248 ? -5.395 5.239 17.460 1.00 96.69 248 GLU A O 1
ATOM 1905 N N . TYR A 1 249 ? -7.495 4.493 17.674 1.00 95.50 249 TYR A N 1
ATOM 1906 C CA . TYR A 1 249 ? -8.102 5.652 17.013 1.00 95.50 249 TYR A CA 1
ATOM 1907 C C . TYR A 1 249 ? -7.768 6.965 17.729 1.00 95.50 249 TYR A C 1
ATOM 1909 O O . TYR A 1 249 ? -7.419 7.954 17.081 1.00 95.50 249 TYR A O 1
ATOM 1917 N N . ARG A 1 250 ? -7.832 6.995 19.065 1.00 93.19 250 ARG A N 1
ATOM 1918 C CA . ARG A 1 250 ? -7.452 8.165 19.874 1.00 93.19 250 ARG A CA 1
ATOM 1919 C C . ARG A 1 250 ? -5.990 8.534 19.647 1.00 93.19 250 ARG A C 1
ATOM 1921 O O . ARG A 1 250 ? -5.661 9.715 19.539 1.00 93.19 250 ARG A O 1
ATOM 1928 N N . THR A 1 251 ? -5.110 7.545 19.551 1.00 92.31 251 THR A N 1
ATOM 1929 C CA . THR A 1 251 ? -3.687 7.763 19.270 1.00 92.31 251 THR A CA 1
ATOM 1930 C C . THR A 1 251 ? -3.471 8.294 17.854 1.00 92.31 251 THR A C 1
ATOM 1932 O O . THR A 1 251 ? -2.825 9.330 17.703 1.00 92.31 251 THR A O 1
ATOM 1935 N N . ALA A 1 252 ? -4.114 7.712 16.840 1.00 91.75 252 ALA A N 1
ATOM 1936 C CA . ALA A 1 252 ? -4.076 8.216 15.466 1.00 91.75 252 ALA A CA 1
ATOM 1937 C C . ALA A 1 252 ? -4.591 9.664 15.350 1.00 91.75 252 ALA A C 1
ATOM 1939 O O . ALA A 1 252 ? -4.005 10.488 14.649 1.00 91.75 252 ALA A O 1
ATOM 1940 N N . VAL A 1 253 ? -5.668 10.009 16.067 1.00 89.25 253 VAL A N 1
ATOM 1941 C CA . VAL A 1 253 ? -6.220 11.374 16.097 1.00 89.25 253 VAL A CA 1
ATOM 1942 C C . VAL A 1 253 ? -5.259 12.361 16.765 1.00 89.25 253 VAL A C 1
ATOM 1944 O O . VAL A 1 253 ? -5.125 13.476 16.267 1.00 89.25 253 VAL A O 1
ATOM 1947 N N . ARG A 1 254 ? -4.566 11.968 17.842 1.00 86.06 254 ARG A N 1
ATOM 1948 C CA . ARG A 1 254 ? -3.548 12.805 18.508 1.00 86.06 254 ARG A CA 1
ATOM 1949 C C . ARG A 1 254 ? -2.302 13.016 17.650 1.00 86.06 254 ARG A C 1
ATOM 1951 O O . ARG A 1 254 ? -1.711 14.088 17.693 1.00 86.06 254 ARG A O 1
ATOM 1958 N N . LEU A 1 255 ? -1.918 12.002 16.876 1.00 84.06 255 LEU A N 1
ATOM 1959 C CA . LEU A 1 255 ? -0.777 12.051 15.960 1.00 84.06 255 LEU A CA 1
ATOM 1960 C C . LEU A 1 255 ? -1.038 12.871 14.703 1.00 84.06 255 LEU A C 1
ATOM 1962 O O . LEU A 1 255 ? -0.090 13.132 13.959 1.00 84.06 255 LEU A O 1
ATOM 1966 N N . ARG A 1 256 ? -2.292 13.286 14.460 1.00 74.00 256 ARG A N 1
ATOM 1967 C CA . ARG A 1 256 ? -2.606 14.231 13.388 1.00 74.00 256 ARG A CA 1
ATOM 1968 C C . ARG A 1 256 ? -1.618 15.379 13.475 1.00 74.00 256 ARG A C 1
ATOM 1970 O O . ARG A 1 256 ? -1.564 16.019 14.523 1.00 74.00 256 ARG A O 1
ATOM 1977 N N . PRO A 1 257 ? -0.827 15.616 12.418 1.00 60.34 257 PRO A N 1
ATOM 1978 C CA . PRO A 1 257 ? 0.188 16.643 12.424 1.00 60.34 257 PRO A CA 1
ATOM 1979 C C . PRO A 1 257 ? -0.370 17.951 12.986 1.00 60.34 257 PRO A C 1
ATOM 1981 O O . PRO A 1 257 ? -1.153 18.637 12.339 1.00 60.34 257 PRO A O 1
ATOM 1984 N N . ALA A 1 258 ? 0.069 18.301 14.199 1.00 52.75 258 ALA A N 1
ATOM 1985 C CA . ALA A 1 258 ? -0.078 19.644 14.758 1.00 52.75 258 ALA A CA 1
ATOM 1986 C C . ALA A 1 258 ? 0.703 20.679 13.920 1.00 52.75 258 ALA A C 1
ATOM 1988 O O . ALA A 1 258 ? 0.564 21.888 14.092 1.00 52.75 258 ALA A O 1
ATOM 1989 N N . PHE A 1 259 ? 1.538 20.198 12.997 1.00 48.88 259 PHE A N 1
ATOM 1990 C CA . PHE A 1 259 ? 2.180 20.981 11.960 1.00 48.88 259 PHE A CA 1
ATOM 1991 C C . PHE A 1 259 ? 1.113 21.472 10.987 1.00 48.88 259 PHE A C 1
ATOM 1993 O O . PHE A 1 259 ? 0.551 20.660 10.263 1.00 48.88 259 PHE A O 1
ATOM 2000 N N . GLY A 1 260 ? 0.861 22.785 10.964 1.00 45.81 260 GLY A N 1
ATOM 2001 C CA . GLY A 1 260 ? -0.114 23.503 10.126 1.00 45.81 260 GLY A CA 1
ATOM 2002 C C . GLY A 1 260 ? 0.042 23.380 8.600 1.00 45.81 260 GLY A C 1
ATOM 2003 O O . GLY A 1 260 ? -0.184 24.344 7.874 1.00 45.81 260 GLY A O 1
ATOM 2004 N N . GLY A 1 261 ? 0.431 22.211 8.096 1.00 47.78 261 GLY A N 1
ATOM 2005 C CA . GLY A 1 261 ? 0.276 21.809 6.714 1.00 47.78 261 GLY A CA 1
ATOM 2006 C C . GLY A 1 261 ? -1.159 21.358 6.470 1.00 47.78 261 GLY A C 1
ATOM 2007 O O . GLY A 1 261 ? -1.766 20.674 7.291 1.00 47.78 261 GLY A O 1
ATOM 2008 N N . LYS A 1 262 ? -1.693 21.756 5.318 1.00 48.88 262 LYS A N 1
ATOM 2009 C CA . LYS A 1 262 ? -2.957 21.291 4.748 1.00 48.88 262 LYS A CA 1
ATOM 2010 C C . LYS A 1 262 ? -2.915 19.768 4.559 1.00 48.88 262 LYS A C 1
ATOM 2012 O O . LYS A 1 262 ? -2.709 19.287 3.452 1.00 48.88 262 LYS A O 1
ATOM 2017 N N . LEU A 1 263 ? -3.069 18.984 5.620 1.00 47.59 263 LEU A N 1
ATOM 2018 C CA . LEU A 1 263 ? -3.482 17.601 5.445 1.00 47.59 263 LEU A CA 1
ATOM 2019 C C . LEU A 1 263 ? -4.854 17.638 4.783 1.00 47.59 263 LEU A C 1
ATOM 2021 O O . LEU A 1 263 ? -5.755 18.314 5.282 1.00 47.59 263 LEU A O 1
ATOM 2025 N N . GLU A 1 264 ? -4.963 16.942 3.654 1.00 53.41 264 GLU A N 1
ATOM 2026 C CA . GLU A 1 264 ? -6.189 16.736 2.890 1.00 53.41 264 GLU A CA 1
ATOM 2027 C C . GLU A 1 264 ? -7.383 16.552 3.853 1.00 53.41 264 GLU A C 1
ATOM 2029 O O . GLU A 1 264 ? -7.447 15.537 4.563 1.00 53.41 264 GLU A O 1
ATOM 2034 N N . PRO A 1 265 ? -8.328 17.516 3.908 1.00 58.50 265 PRO A N 1
ATOM 2035 C CA . PRO A 1 265 ? -9.518 17.440 4.753 1.00 58.50 265 PRO A CA 1
ATOM 2036 C C . PRO A 1 265 ? -10.237 16.075 4.716 1.00 58.50 265 PRO A C 1
ATOM 2038 O O . PRO A 1 265 ? -10.663 15.623 5.784 1.00 58.50 265 PRO A O 1
ATOM 2041 N N . PRO A 1 266 ? -10.315 15.363 3.566 1.00 62.41 266 PRO A N 1
ATOM 2042 C CA . PRO A 1 266 ? -10.992 14.071 3.485 1.00 62.41 266 PRO A CA 1
ATOM 2043 C C . PRO A 1 266 ? -10.423 12.978 4.401 1.00 62.41 266 PRO A C 1
ATOM 2045 O O . PRO A 1 266 ? -11.194 12.266 5.042 1.00 62.41 266 PRO A O 1
ATOM 2048 N N . ARG A 1 267 ? -9.092 12.836 4.520 1.00 69.69 267 ARG A N 1
ATOM 2049 C CA . ARG A 1 267 ? -8.489 11.724 5.293 1.00 69.69 267 ARG A CA 1
ATOM 2050 C C . ARG A 1 267 ? -8.742 11.864 6.792 1.00 69.69 267 ARG A C 1
ATOM 2052 O O . ARG A 1 267 ? -9.096 10.901 7.468 1.00 69.69 267 ARG A O 1
ATOM 2059 N N . ASN A 1 268 ? -8.621 13.084 7.311 1.00 75.88 268 ASN A N 1
ATOM 2060 C CA . ASN A 1 268 ? -8.892 13.365 8.720 1.00 75.88 268 ASN A CA 1
ATOM 2061 C C . ASN A 1 268 ? -10.376 13.191 9.066 1.00 75.88 268 ASN A C 1
ATOM 2063 O O . ASN A 1 268 ? -10.703 12.753 10.173 1.00 75.88 268 ASN A O 1
ATOM 2067 N N . GLN A 1 269 ? -11.268 13.531 8.134 1.00 84.25 269 GLN A N 1
ATOM 2068 C CA . GLN A 1 269 ? -12.705 13.333 8.300 1.00 84.25 269 GLN A CA 1
ATOM 2069 C C . GLN A 1 269 ? -13.070 11.849 8.299 1.00 84.25 269 GLN A C 1
ATOM 2071 O O . GLN A 1 269 ? -13.793 11.430 9.199 1.00 84.25 269 GLN A O 1
ATOM 2076 N N . ALA A 1 270 ? -12.513 11.053 7.380 1.00 89.06 270 ALA A N 1
ATOM 2077 C CA . ALA A 1 270 ? -12.711 9.604 7.353 1.00 89.06 270 ALA A CA 1
ATOM 2078 C C . ALA A 1 270 ? -12.281 8.955 8.679 1.00 89.06 270 ALA A C 1
ATOM 2080 O O . ALA A 1 270 ? -13.079 8.276 9.320 1.00 89.06 270 ALA A O 1
ATOM 2081 N N . LEU A 1 271 ? -11.080 9.284 9.172 1.00 90.56 271 LEU A N 1
ATOM 2082 C CA . LEU A 1 271 ? -10.590 8.777 10.456 1.00 90.56 271 LEU A CA 1
ATOM 2083 C C . LEU A 1 271 ? -11.477 9.198 11.647 1.00 90.56 271 LEU A C 1
ATOM 2085 O O . LEU A 1 271 ? -11.710 8.395 12.545 1.00 90.56 271 LEU A O 1
ATOM 2089 N N . LEU A 1 272 ? -11.993 10.441 11.681 1.00 91.19 272 LEU A N 1
ATOM 2090 C CA . LEU A 1 272 ? -12.948 10.848 12.732 1.00 91.19 272 LEU A CA 1
ATOM 2091 C C . LEU A 1 272 ? -14.269 10.095 12.618 1.00 91.19 272 LEU A C 1
ATOM 2093 O O . LEU A 1 272 ? -14.840 9.736 13.641 1.00 91.19 272 LEU A O 1
ATOM 2097 N N . ALA A 1 273 ? -14.773 9.895 11.402 1.00 93.81 273 ALA A N 1
ATOM 2098 C CA . ALA A 1 273 ? -16.034 9.206 11.169 1.00 93.81 273 ALA A CA 1
ATOM 2099 C C . ALA A 1 273 ? -15.948 7.738 11.608 1.00 93.81 273 ALA A C 1
ATOM 2101 O O . ALA A 1 273 ? -16.857 7.245 12.276 1.00 93.81 273 ALA A O 1
ATOM 2102 N N . GLU A 1 274 ? -14.836 7.067 11.309 1.00 94.81 274 GLU A N 1
ATOM 2103 C CA . GLU A 1 274 ? -14.567 5.708 11.777 1.00 94.81 274 GLU A CA 1
ATOM 2104 C C . GLU A 1 274 ? -14.460 5.630 13.301 1.00 94.81 274 GLU A C 1
ATOM 2106 O O . GLU A 1 274 ? -15.147 4.820 13.925 1.00 94.81 274 GLU A O 1
ATOM 2111 N N . ALA A 1 275 ? -13.660 6.508 13.910 1.00 95.44 275 ALA A N 1
ATOM 2112 C CA . ALA A 1 275 ? -13.496 6.561 15.357 1.00 95.44 275 ALA A CA 1
ATOM 2113 C C . ALA A 1 275 ? -14.824 6.870 16.075 1.00 95.44 275 ALA A C 1
ATOM 2115 O O . ALA A 1 275 ? -15.146 6.236 17.079 1.00 95.44 275 ALA A O 1
ATOM 2116 N N . ARG A 1 276 ? -15.644 7.772 15.519 1.00 96.06 276 ARG A N 1
ATOM 2117 C CA . ARG A 1 276 ? -17.007 8.060 15.992 1.00 96.06 276 ARG A CA 1
ATOM 2118 C C . ARG A 1 276 ? -17.913 6.841 15.868 1.00 96.06 276 ARG A C 1
ATOM 2120 O O . ARG A 1 276 ? -18.670 6.548 16.785 1.00 96.06 276 ARG A O 1
ATOM 2127 N N . SER A 1 277 ? -17.848 6.122 14.749 1.00 96.69 277 SER A N 1
ATOM 2128 C CA . SER A 1 277 ? -18.623 4.894 14.553 1.00 96.69 277 SER A CA 1
ATOM 2129 C C . SER A 1 277 ? -18.260 3.838 15.602 1.00 96.69 277 SER A C 1
ATOM 2131 O O . SER A 1 277 ? -19.159 3.277 16.226 1.00 96.69 277 SER A O 1
ATOM 2133 N N . ALA A 1 278 ? -16.963 3.625 15.853 1.00 95.62 278 ALA A N 1
ATOM 2134 C CA . ALA A 1 278 ? -16.487 2.734 16.910 1.00 95.62 278 ALA A CA 1
ATOM 2135 C C . ALA A 1 278 ? -16.944 3.206 18.304 1.00 95.62 278 ALA A C 1
ATOM 2137 O O . ALA A 1 278 ? -17.400 2.403 19.115 1.00 95.62 278 ALA A O 1
ATOM 2138 N N . TRP A 1 279 ? -16.913 4.516 18.561 1.00 96.69 279 TRP A N 1
ATOM 2139 C CA . TRP A 1 279 ? -17.363 5.104 19.824 1.00 96.69 279 TRP A CA 1
ATOM 2140 C C . TRP A 1 279 ? -18.833 4.798 20.094 1.00 96.69 279 TRP A C 1
ATOM 2142 O O . TRP A 1 279 ? -19.176 4.253 21.141 1.00 96.69 279 TRP A O 1
ATOM 2152 N N . LEU A 1 280 ? -19.697 5.085 19.121 1.00 96.56 280 LEU A N 1
ATOM 2153 C CA . LEU A 1 280 ? -21.136 4.860 19.240 1.00 96.56 280 LEU A CA 1
ATOM 2154 C C . LEU A 1 280 ? -21.477 3.373 19.398 1.00 96.56 280 LEU A C 1
ATOM 2156 O O . LEU A 1 280 ? -22.404 3.042 20.133 1.00 96.56 280 LEU A O 1
ATOM 2160 N N . SER A 1 281 ? -20.707 2.460 18.789 1.00 95.69 281 SER A N 1
ATOM 2161 C CA . SER A 1 281 ? -20.929 1.016 18.970 1.00 95.69 281 SER A CA 1
ATOM 2162 C C . SER A 1 281 ? -20.686 0.511 20.397 1.00 95.69 281 SER A C 1
ATOM 2164 O O . SER A 1 281 ? -21.167 -0.564 20.737 1.00 95.69 281 SER A O 1
ATOM 2166 N N . THR A 1 282 ? -20.015 1.290 21.254 1.00 96.00 282 THR A N 1
ATOM 2167 C CA . THR A 1 282 ? -19.862 0.967 22.688 1.00 96.00 282 THR A CA 1
ATOM 2168 C C . THR A 1 282 ? -21.042 1.432 23.552 1.00 96.00 282 THR A C 1
ATOM 2170 O O . THR A 1 282 ? -21.001 1.292 24.771 1.00 96.00 282 THR A O 1
ATOM 2173 N N . GLY A 1 283 ? -22.085 2.024 22.955 1.00 96.44 283 GLY A N 1
ATOM 2174 C CA . GLY A 1 283 ? -23.235 2.584 23.678 1.00 96.44 283 GLY A CA 1
ATOM 2175 C C . GLY A 1 283 ? -22.995 3.975 24.279 1.00 96.44 283 GLY A C 1
ATOM 2176 O O . GLY A 1 283 ? -23.876 4.514 24.946 1.00 96.44 283 GLY A O 1
ATOM 2177 N N . ARG A 1 284 ? -21.824 4.578 24.042 1.00 96.50 284 ARG A N 1
ATOM 2178 C CA . ARG A 1 284 ? -21.516 5.958 24.448 1.00 96.50 284 ARG A CA 1
ATOM 2179 C C . ARG A 1 284 ? -22.241 6.966 23.556 1.00 96.50 284 ARG A C 1
ATOM 2181 O O . ARG A 1 284 ? -22.525 6.687 22.390 1.00 96.50 284 ARG A O 1
ATOM 2188 N N . SER A 1 285 ? -22.514 8.157 24.088 1.00 97.31 285 SER A N 1
ATOM 2189 C CA . SER A 1 285 ? -23.299 9.164 23.372 1.00 97.31 285 SER A CA 1
ATOM 2190 C C . SER A 1 285 ? -22.492 9.873 22.276 1.00 97.31 285 SER A C 1
ATOM 2192 O O . SER A 1 285 ? -21.258 9.949 22.315 1.00 97.31 285 SER A O 1
ATOM 2194 N N . ALA A 1 286 ? -23.203 10.429 21.290 1.00 96.31 286 ALA A N 1
ATOM 2195 C CA . ALA A 1 286 ? -22.606 11.312 20.292 1.00 96.31 286 ALA A CA 1
ATOM 2196 C C . ALA A 1 286 ? -22.104 12.627 20.912 1.00 96.31 286 ALA A C 1
ATOM 2198 O O . ALA A 1 286 ? -21.126 13.186 20.427 1.00 96.31 286 ALA A O 1
ATOM 2199 N N . GLU A 1 287 ? -22.745 13.096 21.984 1.00 95.62 287 GLU A N 1
ATOM 2200 C CA . GLU A 1 287 ? -22.369 14.314 22.706 1.00 95.62 287 GLU A CA 1
ATOM 2201 C C . GLU A 1 287 ? -21.000 14.156 23.379 1.00 95.62 287 GLU A C 1
ATOM 2203 O O . GLU A 1 287 ? -20.139 15.022 23.221 1.00 95.62 287 GLU A O 1
ATOM 2208 N N . ASP A 1 288 ? -20.743 13.010 24.022 1.00 94.94 288 ASP A N 1
ATOM 2209 C CA . ASP A 1 288 ? -19.441 12.708 24.634 1.00 94.94 288 ASP A CA 1
ATOM 2210 C C . ASP A 1 288 ? -18.320 12.638 23.590 1.00 94.94 288 ASP A C 1
ATOM 2212 O O . ASP A 1 288 ? -17.186 13.052 23.846 1.00 94.94 288 ASP A O 1
ATOM 2216 N N . TRP A 1 289 ? -18.632 12.126 22.395 1.00 93.94 289 TRP A N 1
ATOM 2217 C CA . TRP A 1 289 ? -17.689 12.111 21.280 1.00 93.94 289 TRP A CA 1
ATOM 2218 C C . TRP A 1 289 ? -17.325 13.531 20.833 1.00 93.94 289 TRP A C 1
ATOM 2220 O O . TRP A 1 289 ? -16.140 13.844 20.708 1.00 93.94 289 TRP A O 1
ATOM 2230 N N . GLU A 1 290 ? -18.315 14.402 20.614 1.00 92.69 290 GLU A N 1
ATOM 2231 C CA . GLU A 1 290 ? -18.059 15.791 20.213 1.00 92.69 290 GLU A CA 1
ATOM 2232 C C . GLU A 1 290 ? -17.292 16.559 21.299 1.00 92.69 290 GLU A C 1
ATOM 2234 O O . GLU A 1 290 ? -16.350 17.291 20.985 1.00 92.69 290 GLU A O 1
ATOM 2239 N N . ALA A 1 291 ? -17.620 16.335 22.577 1.00 91.38 291 ALA A N 1
ATOM 2240 C CA . ALA A 1 291 ? -16.881 16.899 23.703 1.00 91.38 291 ALA A CA 1
ATOM 2241 C C . ALA A 1 291 ? -15.412 16.442 23.698 1.00 91.38 291 ALA A C 1
ATOM 2243 O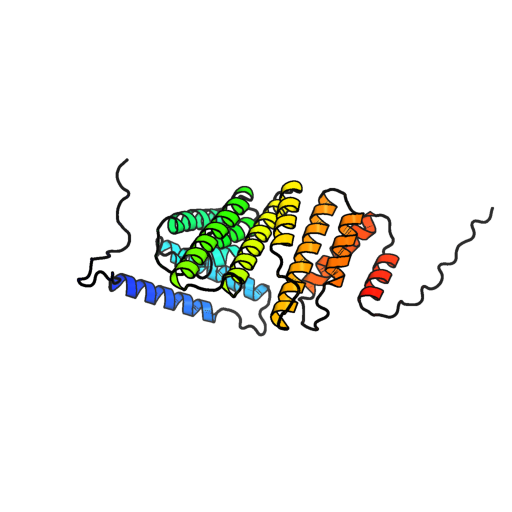 O . ALA A 1 291 ? -14.502 17.264 23.835 1.00 91.38 291 ALA A O 1
ATOM 2244 N N . TRP A 1 292 ? -15.156 15.151 23.464 1.00 91.56 292 TRP A N 1
ATOM 2245 C CA . TRP A 1 292 ? -13.797 14.623 23.349 1.00 91.56 292 TRP A CA 1
ATOM 2246 C C . TRP A 1 292 ? -13.034 15.235 22.163 1.00 91.56 292 TRP A C 1
ATOM 2248 O O . TRP A 1 292 ? -11.895 15.679 22.332 1.00 91.56 292 TRP A O 1
ATOM 2258 N N . VAL A 1 293 ? -13.649 15.325 20.976 1.00 88.06 293 VAL A N 1
ATOM 2259 C CA . VAL A 1 293 ? -13.030 15.944 19.787 1.00 88.06 293 VAL A CA 1
ATOM 2260 C C . VAL A 1 293 ? -12.721 17.426 20.024 1.00 88.06 293 VAL A C 1
ATOM 2262 O O . VAL A 1 293 ? -11.662 17.896 19.599 1.00 88.06 293 VAL A O 1
ATOM 2265 N N . ALA A 1 294 ? -13.604 18.162 20.706 1.00 85.38 294 ALA A N 1
ATOM 2266 C CA . ALA A 1 294 ? -13.391 19.570 21.039 1.00 85.38 294 ALA A CA 1
ATOM 2267 C C . ALA A 1 294 ? -12.132 19.767 21.900 1.00 85.38 294 ALA A C 1
ATOM 2269 O O . ALA A 1 294 ? -11.299 20.615 21.569 1.00 85.38 294 ALA A O 1
ATOM 2270 N N . VAL A 1 295 ? -11.939 18.914 22.917 1.00 86.81 295 VAL A N 1
ATOM 2271 C CA . VAL A 1 295 ? -10.729 18.906 23.757 1.00 86.81 295 VAL A CA 1
ATOM 2272 C C . VAL A 1 295 ? -9.475 18.654 22.919 1.00 86.81 295 VAL A C 1
ATOM 2274 O O . VAL A 1 295 ? -8.495 19.384 23.053 1.00 86.81 295 VAL A O 1
ATOM 2277 N N . GLN A 1 296 ? -9.500 17.671 22.010 1.00 82.06 296 GLN A N 1
ATOM 2278 C CA . GLN A 1 296 ? -8.336 17.367 21.161 1.00 82.06 296 GLN A CA 1
ATOM 2279 C C . GLN A 1 296 ? -7.980 18.503 20.193 1.00 82.06 296 GLN A C 1
ATOM 2281 O O . GLN A 1 296 ? -6.820 18.667 19.828 1.00 82.06 296 GLN A O 1
ATOM 2286 N N . ARG A 1 297 ? -8.966 19.299 19.766 1.00 79.12 297 ARG A N 1
ATOM 2287 C CA . ARG A 1 297 ? -8.756 20.448 18.873 1.00 79.12 297 ARG A CA 1
ATOM 2288 C C . ARG A 1 297 ? -8.292 21.714 19.604 1.00 79.12 297 ARG A C 1
ATOM 2290 O O . ARG A 1 297 ? -8.082 22.731 18.949 1.00 79.12 297 ARG A O 1
ATOM 2297 N N . GLY A 1 298 ? -8.155 21.674 20.931 1.00 76.31 298 GLY A N 1
ATOM 2298 C CA . GLY A 1 298 ? -7.814 22.849 21.733 1.00 76.31 298 GLY A CA 1
ATOM 2299 C C . GLY A 1 298 ? -8.927 23.900 21.790 1.00 76.31 298 GLY A C 1
ATOM 2300 O O . GLY A 1 298 ? -8.654 25.048 22.137 1.00 76.31 298 GLY A O 1
ATOM 2301 N N . TYR A 1 299 ? -10.172 23.539 21.452 1.00 48.94 299 TYR A N 1
ATOM 2302 C CA . TYR A 1 299 ? -11.311 24.428 21.667 1.00 48.94 299 TYR A CA 1
ATOM 2303 C C . TYR A 1 299 ? -11.739 24.361 23.139 1.00 48.94 299 TYR A C 1
ATOM 2305 O O . TYR A 1 299 ? -11.802 23.265 23.703 1.00 48.94 299 TYR A O 1
ATOM 2313 N N . PRO A 1 300 ? -12.062 25.502 23.778 1.00 46.19 300 PRO A N 1
ATOM 2314 C CA . PRO A 1 300 ? -12.686 25.484 25.092 1.00 46.19 300 PRO A CA 1
ATOM 2315 C C . PRO A 1 300 ? -14.007 24.712 25.004 1.00 46.19 300 PRO A C 1
ATOM 2317 O O . PRO A 1 300 ? -14.815 24.947 24.104 1.00 46.19 300 PRO A O 1
ATOM 2320 N N . ILE A 1 301 ? -14.198 23.764 25.922 1.00 43.16 301 ILE A N 1
ATOM 2321 C CA . ILE A 1 301 ? -15.405 22.937 26.008 1.00 43.16 301 ILE A CA 1
ATOM 2322 C C . ILE A 1 301 ? -16.608 23.887 26.151 1.00 43.16 301 ILE A C 1
ATOM 2324 O O . ILE A 1 301 ? -16.603 24.701 27.081 1.00 43.16 301 ILE A O 1
ATOM 2328 N N . PRO A 1 302 ? -17.628 23.840 25.270 1.00 47.50 302 PRO A N 1
ATOM 2329 C CA . PRO A 1 302 ? -18.853 24.592 25.506 1.00 47.50 302 PRO A CA 1
ATOM 2330 C C . PRO A 1 302 ? -19.441 24.102 26.828 1.00 47.50 302 PRO A C 1
ATOM 2332 O O . PRO A 1 302 ? -19.605 22.896 27.009 1.00 47.50 302 PRO A O 1
ATOM 2335 N N . ALA A 1 303 ? -19.684 25.020 27.769 1.00 46.12 303 ALA A N 1
ATOM 2336 C CA . ALA A 1 303 ? -20.225 24.693 29.083 1.00 46.12 303 ALA A CA 1
ATOM 2337 C C . ALA A 1 303 ? -21.437 23.776 28.893 1.00 46.12 303 ALA A C 1
ATOM 2339 O O . ALA A 1 303 ? -22.440 24.208 28.320 1.00 46.12 303 ALA A O 1
ATOM 2340 N N . MET A 1 304 ? -21.307 22.507 29.301 1.00 42.12 304 MET A N 1
ATOM 2341 C CA . MET A 1 304 ? -22.407 21.554 29.242 1.00 42.12 304 MET A CA 1
ATOM 2342 C C . MET A 1 304 ? -23.531 22.177 30.055 1.00 42.12 304 MET A C 1
ATOM 2344 O O . MET A 1 304 ? -23.431 22.312 31.276 1.00 42.12 304 MET A O 1
ATOM 2348 N N . THR A 1 305 ? -24.561 22.654 29.360 1.00 46.25 305 THR A N 1
ATOM 2349 C CA . THR A 1 305 ? -25.785 23.093 30.006 1.00 46.25 305 THR A CA 1
ATOM 2350 C C . THR A 1 305 ? -26.294 21.857 30.713 1.00 46.25 305 THR A C 1
ATOM 2352 O O . THR A 1 305 ? -26.538 20.831 30.085 1.00 46.25 305 THR A O 1
ATOM 2355 N N . SER A 1 306 ? -26.291 21.924 32.042 1.00 36.97 306 SER A N 1
ATOM 2356 C CA . SER A 1 306 ? -26.671 20.840 32.931 1.00 36.97 306 SER A CA 1
ATOM 2357 C C . SER A 1 306 ? -27.933 20.185 32.395 1.00 36.97 306 SER A C 1
ATOM 2359 O O . SER A 1 306 ? -29.002 20.799 32.444 1.00 36.97 306 SER A O 1
ATOM 2361 N N . VAL A 1 307 ? -27.804 18.964 31.870 1.00 40.03 307 VAL A N 1
ATOM 2362 C CA . VAL A 1 307 ? -28.959 18.110 31.626 1.00 40.03 307 VAL A CA 1
ATOM 2363 C C . VAL A 1 307 ? -29.664 18.033 32.976 1.00 40.03 307 VAL A C 1
ATOM 2365 O O . VAL A 1 307 ? -29.035 17.603 33.951 1.00 40.03 307 VAL A O 1
ATOM 2368 N N . PRO A 1 308 ? -30.905 18.531 33.102 1.00 42.50 308 PRO A N 1
ATOM 2369 C CA . PRO A 1 308 ? -31.623 18.400 34.350 1.00 42.50 308 PRO A CA 1
ATOM 2370 C C . PRO A 1 308 ? -31.734 16.903 34.619 1.00 42.50 308 PRO A C 1
ATOM 2372 O O . PRO A 1 308 ? -32.368 16.178 33.855 1.00 42.50 308 PRO A O 1
ATOM 2375 N N . MET A 1 309 ? -31.087 16.434 35.688 1.00 36.66 309 MET A N 1
ATOM 2376 C CA . MET A 1 309 ? -31.422 15.149 36.283 1.00 36.66 309 MET A CA 1
ATOM 2377 C C . MET A 1 309 ? -32.899 15.242 36.654 1.00 36.66 309 MET A C 1
ATOM 2379 O O . MET A 1 309 ? -33.253 15.788 37.699 1.00 36.66 309 MET A O 1
ATOM 2383 N N . THR A 1 310 ? -33.777 14.758 35.779 1.00 50.03 310 THR A N 1
ATOM 2384 C CA . THR A 1 310 ? -35.150 14.453 36.148 1.00 50.03 310 THR A CA 1
ATOM 2385 C C . THR A 1 310 ? -35.063 13.418 37.250 1.00 50.03 310 THR A C 1
ATOM 2387 O O . THR A 1 310 ? -34.799 12.241 37.005 1.00 50.03 310 THR A O 1
ATOM 2390 N N . ALA A 1 311 ? -35.218 13.900 38.479 1.00 42.16 311 ALA A N 1
ATOM 2391 C CA . ALA A 1 311 ? -35.480 13.086 39.639 1.00 42.16 311 ALA A CA 1
ATOM 2392 C C . ALA A 1 311 ? -36.669 12.185 39.296 1.00 42.16 311 ALA A C 1
ATOM 2394 O O . ALA A 1 311 ? -37.783 12.669 39.088 1.00 42.16 311 ALA A O 1
ATOM 2395 N N . ALA A 1 312 ? -36.415 10.882 39.196 1.00 43.19 312 ALA A N 1
ATOM 2396 C CA . ALA A 1 312 ? -37.464 9.884 39.232 1.00 43.19 312 ALA A CA 1
ATOM 2397 C C . ALA A 1 312 ? -38.173 10.035 40.583 1.00 43.19 312 ALA A C 1
ATOM 2399 O O . ALA A 1 312 ? -37.641 9.679 41.635 1.00 43.19 312 ALA A O 1
ATOM 2400 N N . ALA A 1 313 ? -39.339 10.673 40.553 1.00 51.44 313 ALA A N 1
ATOM 2401 C CA . ALA A 1 313 ? -40.220 10.794 41.692 1.00 51.44 313 ALA A CA 1
ATOM 2402 C C . ALA A 1 313 ? -41.127 9.557 41.752 1.00 51.44 313 ALA A C 1
ATOM 2404 O O . ALA A 1 313 ? -42.014 9.423 40.915 1.00 51.44 313 ALA A O 1
ATOM 2405 N N . ARG A 1 314 ? -40.910 8.773 42.818 1.00 49.22 314 ARG A N 1
ATOM 2406 C CA . ARG A 1 314 ? -41.760 7.734 43.439 1.00 49.22 314 ARG A CA 1
ATOM 2407 C C . ARG A 1 314 ? -41.907 6.391 42.733 1.00 49.22 314 ARG A C 1
ATOM 2409 O O . ARG A 1 314 ? -42.505 6.333 41.643 1.00 49.22 314 ARG A O 1
#

Solvent-accessible surface area (backbone atoms only — not comparable to full-atom values): 17755 Å² total; per-residue (Å²): 146,86,89,86,82,88,80,74,70,84,66,59,86,39,101,81,74,56,72,56,80,42,73,68,58,50,53,52,49,52,52,51,50,53,53,51,54,56,51,60,69,62,53,70,53,89,81,82,60,43,74,66,58,50,36,54,45,20,46,55,40,32,58,52,22,53,55,38,31,70,75,36,74,83,42,65,67,29,41,48,48,28,35,56,14,48,43,53,29,91,80,63,62,68,67,62,52,50,52,44,38,58,50,42,53,61,48,68,75,46,90,78,89,70,90,62,101,63,56,63,33,48,45,41,21,46,28,30,50,70,70,74,37,68,45,79,52,22,42,52,28,17,49,55,28,38,52,57,50,51,56,50,50,51,54,51,36,70,74,64,75,56,67,65,81,45,73,61,36,52,51,52,31,54,42,49,30,52,26,26,47,47,30,23,51,26,21,56,75,71,66,39,52,70,56,19,54,53,24,51,53,54,28,65,75,29,53,80,76,96,74,88,62,59,77,68,53,47,50,53,48,34,52,52,50,23,51,51,27,44,49,50,14,54,45,32,39,76,72,66,40,46,69,62,14,48,54,26,32,53,49,20,61,67,39,47,68,84,58,92,62,87,67,64,68,66,61,60,49,51,55,50,53,50,44,49,52,50,46,46,73,72,74,48,58,71,65,60,50,53,54,51,52,33,55,76,70,71,43,82,74,74,79,75,73,75,76,77,80,75,74,86,79,129